Protein AF-0000000084999210 (afdb_homodimer)

Nearest PDB structures (foldseek):
  1vdm-assembly1_J  TM=7.985E-01  e=1.209E-07  Pyrococcus horikoshii
  1vdm-assembly1_C  TM=8.146E-01  e=5.273E-07  Pyrococcus horikoshii
  1a98-assembly1_A-2  TM=7.588E-01  e=6.008E-06  Escherichia coli
  8j9j-assembly1_E5  TM=4.272E-01  e=1.311E+00  Euglena gracilis
  3dnf-assembly1_A  TM=5.282E-01  e=5.031E+00  Aquifex aeolicus

pLDDT: mean 90.33, std 17.32, range [28.95, 98.88]

Solvent-accessible surface area (backbone atoms only — not comparable to full-atom values): 13814 Å² total; per-residue (Å²): 118,47,74,47,46,65,67,57,47,43,51,47,50,47,52,51,41,68,75,43,66,88,57,85,56,75,20,23,18,34,44,80,62,61,5,35,48,56,22,43,25,42,15,53,63,64,69,35,50,73,41,95,57,86,52,63,25,17,38,37,30,35,43,65,38,74,87,42,69,77,57,63,75,52,68,78,46,51,77,44,48,42,40,22,46,33,19,38,54,84,69,82,87,48,43,59,75,36,80,48,62,74,88,62,45,74,42,51,50,54,62,51,61,48,47,63,53,50,51,46,47,50,52,52,66,73,90,119,48,75,47,47,65,67,57,48,43,49,47,49,46,52,50,43,68,74,43,67,88,58,86,55,74,19,22,18,34,44,81,63,62,5,35,48,56,22,44,25,42,15,53,63,64,71,36,51,74,41,95,58,85,51,62,25,17,37,36,29,36,43,64,37,75,88,42,69,75,57,63,75,51,68,78,47,50,76,43,48,43,42,23,47,34,18,38,52,85,69,81,87,49,43,58,75,35,79,48,62,73,87,63,48,76,42,52,50,54,64,51,61,47,49,62,53,49,50,46,47,50,51,52,68,72,93

Secondary structure (DSSP, 8-state):
-EE--HHHHHHHHHHHHHHHTTS--S-EEE-TTHHHHHHHHHHHHHT-PBPSS--TT-EEEEEEESSSHHHHTTTT-TT-EEEEEEESS--SSSEEEEE--TT--EE-GGG-TTHHHHHHHHHHH--/-EE--HHHHHHHHHHHHHHHTTS--S-EEE-TTHHHHHHHHHHHHHT-PBPSS--TT-EEEEEEESSSHHHHTTTT-TT-EEEEEEESS--SSSEEEEE--TT--EE-GGG-TTHHHHHHHHHHHT-

Radius of gyration: 18.78 Å; Cα contacts (8 Å, |Δi|>4): 453; chains: 2; bounding box: 50×50×41 Å

Foldseek 3Di:
DAEDAVVLLVVLLVVVCVVPLPPDAQAEEADPDAGPVSRVSNCVSNVGDYDPDDAARHEYEYAEAQPCPVVVVCVPRHNYAYEYAEYCDDDDRHYYVYYDHNPDDYDYHVRCVCVVVVVVVVVVVVD/DAEDAVVLVVVLLVVVCVVPLPPDAQAEEADPDAGPVSRVSNCVSSVGDYDPDDAARHEYEYAEAQPCPVVVVCVPHHNYAYEYAEYCDDDDRHYYVYYDHNPDDYDYHVRCVCVVVVVVVVVVVVD

Organism: Prochlorococcus marinus (strain NATL2A) (NCBI:txid59920)

Sequence (254 aa):
MNKLSWIEFDECINSIHNQCKNKKFEGVYGFPRGGLCLAVALSHSLELPLLEEPKNNSLIIDDIYDTGYTLEKIKHIKGSETHVWVSKKKPTWWNSYRYIEDNEWIIFPWESVNAANKDRDLFYKSRMNKLSWIEFDECINSIHNQCKNKKFEGVYGFPRGGLCLAVALSHSLELPLLEEPKNNSLIIDDIYDTGYTLEKIKHIKGSETHVWVSKKKPTWWNSYRYIEDNEWIIFPWESVNAANKDRDLFYKSR

Structure (mmCIF, N/CA/C/O backbone):
data_AF-0000000084999210-model_v1
#
loop_
_entity.id
_entity.type
_entity.pdbx_description
1 polymer 'Putative purine phosphoribosyltransferase related protein'
#
loop_
_atom_site.group_PDB
_atom_site.id
_atom_site.type_symbol
_atom_site.label_atom_id
_atom_site.label_alt_id
_atom_site.label_comp_id
_atom_site.label_asym_id
_atom_site.label_entity_id
_atom_site.label_seq_id
_atom_site.pdbx_PDB_ins_code
_atom_site.Cartn_x
_atom_site.Cartn_y
_atom_site.Cartn_z
_atom_site.occupancy
_atom_site.B_iso_or_equiv
_atom_site.auth_seq_id
_atom_site.auth_comp_id
_atom_site.auth_asym_id
_atom_site.auth_atom_id
_atom_site.pdbx_PDB_model_num
ATOM 1 N N . MET A 1 1 ? -20.578 11.039 -3.941 1 70.5 1 MET A N 1
ATOM 2 C CA . MET A 1 1 ? -19.453 10.102 -3.963 1 70.5 1 MET A CA 1
ATOM 3 C C . MET A 1 1 ? -18.312 10.648 -4.82 1 70.5 1 MET A C 1
ATOM 5 O O . MET A 1 1 ? -18.531 11.047 -5.965 1 70.5 1 MET A O 1
ATOM 9 N N . ASN A 1 2 ? -17.219 10.883 -4.094 1 88.19 2 ASN A N 1
ATOM 10 C CA . ASN A 1 2 ? -16.016 11.375 -4.781 1 88.19 2 ASN A CA 1
ATOM 11 C C . ASN A 1 2 ? -14.969 10.281 -4.941 1 88.19 2 ASN A C 1
ATOM 13 O O . ASN A 1 2 ? -14.445 9.766 -3.949 1 88.19 2 ASN A O 1
ATOM 17 N N . LYS A 1 3 ? -14.836 9.836 -6.203 1 93.75 3 LYS A N 1
ATOM 18 C CA . LYS A 1 3 ? -13.828 8.82 -6.508 1 93.75 3 LYS A CA 1
ATOM 19 C C . LYS A 1 3 ? -12.477 9.461 -6.805 1 93.75 3 LYS A C 1
ATOM 21 O O . LYS A 1 3 ? -12.352 10.258 -7.734 1 93.75 3 LYS A O 1
ATOM 26 N N . LEU A 1 4 ? -11.523 9.109 -6.008 1 96.81 4 LEU A N 1
ATOM 27 C CA . LEU A 1 4 ? -10.172 9.625 -6.223 1 96.81 4 LEU A CA 1
ATOM 28 C C . LEU A 1 4 ? -9.406 8.75 -7.211 1 96.81 4 LEU A C 1
ATOM 30 O O . LEU A 1 4 ? -9.594 7.527 -7.238 1 96.81 4 LEU A O 1
ATOM 34 N N . SER A 1 5 ? -8.531 9.383 -7.973 1 96.06 5 SER A N 1
ATOM 35 C CA . SER A 1 5 ? -7.773 8.68 -9 1 96.06 5 SER A CA 1
ATOM 36 C C . SER A 1 5 ? -6.332 8.453 -8.57 1 96.06 5 SER A C 1
ATOM 38 O O . SER A 1 5 ? -5.863 9.062 -7.605 1 96.06 5 SER A O 1
ATOM 40 N N . TRP A 1 6 ? -5.684 7.66 -9.312 1 96.44 6 TRP A N 1
ATOM 41 C CA . TRP A 1 6 ? -4.262 7.445 -9.07 1 96.44 6 TRP A CA 1
ATOM 42 C C . TRP A 1 6 ? -3.457 8.695 -9.414 1 96.44 6 TRP A C 1
ATOM 44 O O . TRP A 1 6 ? -2.367 8.906 -8.875 1 96.44 6 TRP A O 1
ATOM 54 N N . ILE A 1 7 ? -3.943 9.5 -10.305 1 96 7 ILE A N 1
ATOM 55 C CA . ILE A 1 7 ? -3.307 10.781 -10.586 1 96 7 ILE A CA 1
ATOM 56 C C . ILE A 1 7 ? -3.338 11.656 -9.344 1 96 7 ILE A C 1
ATOM 58 O O . ILE A 1 7 ? -2.322 12.25 -8.961 1 96 7 ILE A O 1
ATOM 62 N N . GLU A 1 8 ? -4.434 11.734 -8.695 1 97 8 GLU A N 1
ATOM 63 C CA . GLU A 1 8 ? -4.559 12.492 -7.453 1 97 8 GLU A CA 1
ATOM 64 C C . GLU A 1 8 ? -3.697 11.891 -6.352 1 97 8 GLU A C 1
ATOM 66 O O . GLU A 1 8 ? -3.178 12.617 -5.496 1 97 8 GLU A O 1
ATOM 71 N N . PHE A 1 9 ? -3.578 10.578 -6.398 1 97.56 9 PHE A N 1
ATOM 72 C CA . PHE A 1 9 ? -2.67 9.898 -5.484 1 97.56 9 PHE A CA 1
ATOM 73 C C . PHE A 1 9 ? -1.247 10.422 -5.648 1 97.56 9 PHE A C 1
ATOM 75 O O . PHE A 1 9 ? -0.617 10.844 -4.676 1 97.56 9 PHE A O 1
ATOM 82 N N . ASP A 1 10 ? -0.825 10.453 -6.887 1 97.69 10 ASP A N 1
ATOM 83 C CA . ASP A 1 10 ? 0.536 10.906 -7.16 1 97.69 10 ASP A CA 1
ATOM 84 C C . ASP A 1 10 ? 0.715 12.367 -6.77 1 97.69 10 ASP A C 1
ATOM 86 O O . ASP A 1 10 ? 1.773 12.758 -6.273 1 97.69 10 ASP A O 1
ATOM 90 N N . GLU A 1 11 ? -0.285 13.141 -6.992 1 97.56 11 GLU A N 1
ATOM 91 C CA . GLU A 1 11 ? -0.234 14.547 -6.598 1 97.56 11 GLU A CA 1
ATOM 92 C C . GLU A 1 11 ? -0.11 14.695 -5.086 1 97.56 11 GLU A C 1
ATOM 94 O O . GLU A 1 11 ? 0.644 15.539 -4.598 1 97.56 11 GLU A O 1
ATOM 99 N N . CYS A 1 12 ? -0.835 13.906 -4.387 1 98.06 12 CYS A N 1
ATOM 100 C CA . CYS A 1 12 ? -0.772 13.914 -2.928 1 98.06 12 CYS A CA 1
ATOM 101 C C . CYS A 1 12 ? 0.622 13.531 -2.439 1 98.06 12 CYS A C 1
ATOM 103 O O . CYS A 1 12 ? 1.183 14.203 -1.57 1 98.06 12 CYS A O 1
ATOM 105 N N . ILE A 1 13 ? 1.178 12.484 -3.037 1 98.38 13 ILE A N 1
ATOM 106 C CA . ILE A 1 13 ? 2.514 12.031 -2.664 1 98.38 13 ILE A CA 1
ATOM 107 C C . ILE A 1 13 ? 3.523 13.156 -2.902 1 98.38 13 ILE A C 1
ATOM 109 O O . ILE A 1 13 ? 4.355 13.445 -2.041 1 98.38 13 ILE A O 1
ATOM 113 N N . ASN A 1 14 ? 3.387 13.766 -4.035 1 97.62 14 ASN A N 1
ATOM 114 C CA . ASN A 1 14 ? 4.309 14.844 -4.375 1 97.62 14 ASN A CA 1
ATOM 115 C C . ASN A 1 14 ? 4.184 16.016 -3.4 1 97.62 14 ASN A C 1
ATOM 117 O O . ASN A 1 14 ? 5.188 16.594 -2.992 1 97.62 14 ASN A O 1
ATOM 121 N N . SER A 1 15 ? 3.006 16.344 -3.039 1 98 15 SER A N 1
ATOM 122 C CA . SER A 1 15 ? 2.773 17.453 -2.104 1 98 15 SER A CA 1
ATOM 123 C C . SER A 1 15 ? 3.398 17.156 -0.744 1 98 15 SER A C 1
ATOM 125 O O . SER A 1 15 ? 4.125 17.984 -0.197 1 98 15 SER A O 1
ATOM 127 N N . ILE A 1 16 ? 3.174 15.977 -0.25 1 98.25 16 ILE A N 1
ATOM 128 C CA . ILE A 1 16 ? 3.717 15.602 1.053 1 98.25 16 ILE A CA 1
ATOM 129 C C . ILE A 1 16 ? 5.238 15.523 0.974 1 98.25 16 ILE A C 1
ATOM 131 O O . ILE A 1 16 ? 5.941 15.961 1.886 1 98.25 16 ILE A O 1
ATOM 135 N N . HIS A 1 17 ? 5.691 14.969 -0.125 1 98 17 HIS A N 1
ATOM 136 C CA . HIS A 1 17 ? 7.133 14.914 -0.338 1 98 17 HIS A CA 1
ATOM 137 C C . HIS A 1 17 ? 7.754 16.297 -0.223 1 98 17 HIS A C 1
ATOM 139 O O . HIS A 1 17 ? 8.758 16.484 0.47 1 98 17 HIS A O 1
ATOM 145 N N . ASN A 1 18 ? 7.184 17.234 -0.9 1 97.31 18 ASN A N 1
ATOM 146 C CA . ASN A 1 18 ? 7.727 18.578 -0.911 1 97.31 18 ASN A CA 1
ATOM 147 C C . ASN A 1 18 ? 7.695 19.203 0.48 1 97.31 18 ASN A C 1
ATOM 149 O O . ASN A 1 18 ? 8.594 19.969 0.839 1 97.31 18 ASN A O 1
ATOM 153 N N . GLN A 1 19 ? 6.723 18.891 1.26 1 97.88 19 GLN A N 1
ATOM 154 C CA . GLN A 1 19 ? 6.59 19.438 2.609 1 97.88 19 GLN A CA 1
ATOM 155 C C . GLN A 1 19 ? 7.594 18.781 3.559 1 97.88 19 GLN A C 1
ATOM 157 O O . GLN A 1 19 ? 8.023 19.406 4.531 1 97.88 19 GLN A O 1
ATOM 162 N N . CYS A 1 20 ? 8 17.562 3.215 1 98 20 CYS A N 1
ATOM 163 C CA . CYS A 1 20 ? 8.719 16.781 4.215 1 98 20 CYS A CA 1
ATOM 164 C C . CYS A 1 20 ? 10.148 16.516 3.771 1 98 20 CYS A C 1
ATOM 166 O O . CYS A 1 20 ? 10.969 16.031 4.559 1 98 20 CYS A O 1
ATOM 168 N N . LYS A 1 21 ? 10.531 16.844 2.547 1 96.31 21 LYS A N 1
ATOM 169 C CA . LYS A 1 21 ? 11.797 16.422 1.941 1 96.31 21 LYS A CA 1
ATOM 170 C C . LYS A 1 21 ? 12.992 16.969 2.713 1 96.31 21 LYS A C 1
ATOM 172 O O . LYS A 1 21 ? 14.07 16.391 2.691 1 96.31 21 LYS A O 1
ATOM 177 N N . ASN A 1 22 ? 12.852 18.062 3.43 1 97.31 22 ASN A N 1
ATOM 178 C CA . ASN A 1 22 ? 13.969 18.672 4.141 1 97.31 22 ASN A CA 1
ATOM 179 C C . ASN A 1 22 ? 13.906 18.375 5.637 1 97.31 22 ASN A C 1
ATOM 181 O O . ASN A 1 22 ? 14.695 18.906 6.414 1 97.31 22 ASN A O 1
ATOM 185 N N . LYS A 1 23 ? 12.953 17.562 6.047 1 97.44 23 LYS A N 1
ATOM 186 C CA . LYS A 1 23 ? 12.812 17.172 7.445 1 97.44 23 LYS A CA 1
ATOM 187 C C . LYS A 1 23 ? 13.445 15.805 7.699 1 97.44 23 LYS A C 1
ATOM 189 O O . LYS A 1 23 ? 13.648 15.023 6.766 1 97.44 23 LYS A O 1
ATOM 194 N N . LYS A 1 24 ? 13.812 15.625 8.93 1 97 24 LYS A N 1
ATOM 195 C CA . LYS A 1 24 ? 14.43 14.359 9.312 1 97 24 LYS A CA 1
ATOM 196 C C . LYS A 1 24 ? 13.438 13.484 10.078 1 97 24 LYS A C 1
ATOM 198 O O . LYS A 1 24 ? 12.938 13.875 11.133 1 97 24 LYS A O 1
ATOM 203 N N . PHE A 1 25 ? 13.141 12.344 9.523 1 98.56 25 PHE A N 1
ATOM 204 C CA . PHE A 1 25 ? 12.289 11.352 10.172 1 98.56 25 PHE A CA 1
ATOM 205 C C . PHE A 1 25 ? 13.016 10.023 10.328 1 98.56 25 PHE A C 1
ATOM 207 O O . PHE A 1 25 ? 13.836 9.664 9.477 1 98.56 25 PHE A O 1
ATOM 214 N N . GLU A 1 26 ? 12.68 9.305 11.328 1 98.44 26 GLU A N 1
ATOM 215 C CA . GLU A 1 26 ? 13.227 7.965 11.547 1 98.44 26 GLU A CA 1
ATOM 216 C C . GLU A 1 26 ? 12.625 6.957 10.578 1 98.44 26 GLU A C 1
ATOM 218 O O . GLU A 1 26 ? 13.172 5.867 10.391 1 98.44 26 GLU A O 1
ATOM 223 N N . GLY A 1 27 ? 11.508 7.289 10 1 98.69 27 GLY A N 1
ATOM 224 C CA . GLY A 1 27 ? 10.797 6.426 9.078 1 98.69 27 GLY A CA 1
ATOM 225 C C . GLY A 1 27 ? 9.375 6.887 8.797 1 98.69 27 GLY A C 1
ATOM 226 O O . GLY A 1 27 ? 8.945 7.918 9.312 1 98.69 27 GLY A O 1
ATOM 227 N N . VAL A 1 28 ? 8.734 6.191 7.941 1 98.75 28 VAL A N 1
ATOM 228 C CA . VAL A 1 28 ? 7.344 6.473 7.602 1 98.75 28 VAL A CA 1
ATOM 229 C C . VAL A 1 28 ? 6.461 5.297 8.023 1 98.75 28 VAL A C 1
ATOM 231 O O . VAL A 1 28 ? 6.809 4.137 7.785 1 98.75 28 VAL A O 1
ATOM 234 N N . TYR A 1 29 ? 5.383 5.617 8.695 1 98.75 29 TYR A N 1
ATOM 235 C CA . TYR A 1 29 ? 4.367 4.637 9.07 1 98.75 29 TYR A CA 1
ATOM 236 C C . TYR A 1 29 ? 3.025 4.973 8.43 1 98.75 29 TYR A C 1
ATOM 238 O O . TYR A 1 29 ? 2.629 6.137 8.375 1 98.75 29 TYR A O 1
ATOM 246 N N . GLY A 1 30 ? 2.357 3.977 7.926 1 98.56 30 GLY A N 1
ATOM 247 C CA . GLY A 1 30 ? 1.002 4.121 7.418 1 98.56 30 GLY A CA 1
ATOM 248 C C . GLY A 1 30 ? 0.001 3.234 8.133 1 98.56 30 GLY A C 1
ATOM 249 O O . GLY A 1 30 ? 0.229 2.033 8.289 1 98.56 30 GLY A O 1
ATOM 250 N N . PHE A 1 31 ? -1.072 3.773 8.508 1 98.19 31 PHE A N 1
ATOM 251 C CA . PHE A 1 31 ? -2.123 3 9.156 1 98.19 31 PHE A CA 1
ATOM 252 C C . PHE A 1 31 ? -2.809 2.072 8.156 1 98.19 31 PHE A C 1
ATOM 254 O O . PHE A 1 31 ? -3.242 2.512 7.094 1 98.19 31 PHE A O 1
ATOM 261 N N . PRO A 1 32 ? -2.896 0.825 8.398 1 97.25 32 PRO A N 1
ATOM 262 C CA . PRO A 1 32 ? -3.68 -0.058 7.527 1 97.25 32 PRO A CA 1
ATOM 263 C C . PRO A 1 32 ? -5.18 0.236 7.586 1 97.25 32 PRO A C 1
ATOM 265 O O . PRO A 1 32 ? -5.691 0.643 8.633 1 97.25 32 PRO A O 1
ATOM 268 N N . ARG A 1 33 ? -5.824 0.059 6.516 1 95.62 33 ARG A N 1
ATOM 269 C CA . ARG A 1 33 ? -5.32 -0.457 5.246 1 95.62 33 ARG A CA 1
ATOM 270 C C . ARG A 1 33 ? -4.871 0.679 4.332 1 95.62 33 ARG A C 1
ATOM 272 O O . ARG A 1 33 ? -3.758 0.651 3.801 1 95.62 33 ARG A O 1
ATOM 279 N N . GLY A 1 34 ? -5.605 1.771 4.438 1 92.94 34 GLY A N 1
ATOM 280 C CA . GLY A 1 34 ? -5.5 2.797 3.412 1 92.94 34 GLY A CA 1
ATOM 281 C C . GLY A 1 34 ? -4.203 3.584 3.486 1 92.94 34 GLY A C 1
ATOM 282 O O . GLY A 1 34 ? -3.674 4.016 2.461 1 92.94 34 GLY A O 1
ATOM 283 N N . GLY A 1 35 ? -3.689 3.738 4.691 1 98.19 35 GLY A N 1
ATOM 284 C CA . GLY A 1 35 ? -2.469 4.508 4.859 1 98.19 35 GLY A CA 1
ATOM 285 C C . GLY A 1 35 ? -1.246 3.822 4.277 1 98.19 35 GLY A C 1
ATOM 286 O O . GLY A 1 35 ? -0.207 4.457 4.082 1 98.19 35 GLY A O 1
ATOM 287 N N . LEU A 1 36 ? -1.397 2.576 4.031 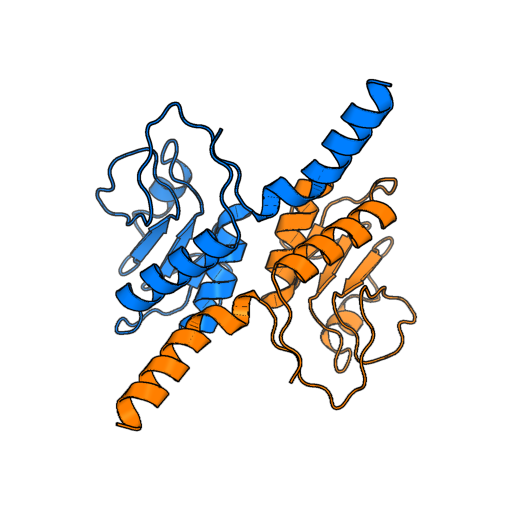1 98.62 36 LEU A N 1
ATOM 288 C CA . LEU A 1 36 ? -0.241 1.786 3.621 1 98.62 36 LEU A CA 1
ATOM 289 C C . LEU A 1 36 ? 0.208 2.166 2.215 1 98.62 36 LEU A C 1
ATOM 291 O O . LEU A 1 36 ? 1.407 2.262 1.944 1 98.62 36 LEU A O 1
ATOM 295 N N . CYS A 1 37 ? -0.699 2.365 1.288 1 98.38 37 CYS A N 1
ATOM 296 C CA . CYS A 1 37 ? -0.318 2.732 -0.071 1 98.38 37 CYS A CA 1
ATOM 297 C C . CYS A 1 37 ? 0.451 4.047 -0.084 1 98.38 37 CYS A C 1
ATOM 299 O O . CYS A 1 37 ? 1.481 4.164 -0.75 1 98.38 37 CYS A O 1
ATOM 301 N N . LEU A 1 38 ? -0.046 4.984 0.647 1 98.62 38 LEU A N 1
ATOM 302 C CA . LEU A 1 38 ? 0.626 6.273 0.748 1 98.62 38 LEU A CA 1
ATOM 303 C C . LEU A 1 38 ? 1.999 6.125 1.396 1 98.62 38 LEU A C 1
ATOM 305 O O . LEU A 1 38 ? 2.98 6.699 0.922 1 98.62 38 LEU A O 1
ATOM 309 N N . ALA A 1 39 ? 2.074 5.398 2.477 1 98.75 39 ALA A N 1
ATOM 310 C CA . ALA A 1 39 ? 3.324 5.23 3.213 1 98.75 39 ALA A CA 1
ATOM 311 C C . ALA A 1 39 ? 4.387 4.559 2.346 1 98.75 39 ALA A C 1
ATOM 313 O O . ALA A 1 39 ? 5.562 4.93 2.396 1 98.75 39 ALA A O 1
ATOM 314 N N . VAL A 1 40 ? 3.977 3.561 1.583 1 98.5 40 VAL A N 1
ATOM 315 C CA . VAL A 1 40 ? 4.906 2.877 0.691 1 98.5 40 VAL A CA 1
ATOM 316 C C . VAL A 1 40 ? 5.48 3.867 -0.318 1 98.5 40 VAL A C 1
ATOM 318 O O . VAL A 1 40 ? 6.699 3.947 -0.496 1 98.5 40 VAL A O 1
ATOM 321 N N . ALA A 1 41 ? 4.637 4.621 -0.967 1 98.38 41 ALA A N 1
ATOM 322 C CA . ALA A 1 41 ? 5.086 5.586 -1.964 1 98.38 41 ALA A CA 1
ATOM 323 C C . ALA A 1 41 ? 5.992 6.645 -1.334 1 98.38 41 ALA A C 1
ATOM 325 O O . ALA A 1 41 ? 7.027 7 -1.9 1 98.38 41 ALA A O 1
ATOM 326 N N . LEU A 1 42 ? 5.598 7.102 -0.172 1 98.44 42 LEU A N 1
ATOM 327 C CA . LEU A 1 42 ? 6.375 8.141 0.498 1 98.44 42 LEU A CA 1
ATOM 328 C C . LEU A 1 42 ? 7.715 7.586 0.978 1 98.44 42 LEU A C 1
ATOM 330 O O . LEU A 1 42 ? 8.719 8.305 0.987 1 98.44 42 LEU A O 1
ATOM 334 N N . SER A 1 43 ? 7.68 6.352 1.481 1 98.44 43 SER A N 1
ATOM 335 C CA . SER A 1 43 ? 8.93 5.707 1.866 1 98.44 43 SER A CA 1
ATOM 336 C C . SER A 1 43 ? 9.93 5.715 0.718 1 98.44 43 SER A C 1
ATOM 338 O O . SER A 1 43 ? 11.109 6.008 0.921 1 98.44 43 SER A O 1
ATOM 340 N N . HIS A 1 44 ? 9.5 5.445 -0.432 1 97.69 44 HIS A N 1
ATOM 341 C CA . HIS A 1 44 ? 10.359 5.461 -1.612 1 97.69 44 HIS A CA 1
ATOM 342 C C . HIS A 1 44 ? 10.75 6.887 -1.988 1 97.69 44 HIS A C 1
ATOM 344 O O . HIS A 1 44 ? 11.93 7.16 -2.24 1 97.69 44 HIS A O 1
ATOM 350 N N . SER A 1 45 ? 9.789 7.75 -2.02 1 97.06 45 SER A N 1
ATOM 351 C CA . SER A 1 45 ? 10.008 9.117 -2.482 1 97.06 45 SER A CA 1
ATOM 352 C C . SER A 1 45 ? 10.977 9.867 -1.566 1 97.06 45 SER A C 1
ATOM 354 O O . SER A 1 45 ? 11.82 10.625 -2.037 1 97.06 45 SER A O 1
ATOM 356 N N . LEU A 1 46 ? 10.875 9.602 -0.279 1 97.62 46 LEU A N 1
ATOM 357 C CA . LEU A 1 46 ? 11.664 10.328 0.709 1 97.62 46 LEU A CA 1
ATOM 358 C C . LEU A 1 46 ? 12.898 9.531 1.112 1 97.62 46 LEU A C 1
ATOM 360 O O . LEU A 1 46 ? 13.727 10.016 1.896 1 97.62 46 LEU A O 1
ATOM 364 N N . GLU A 1 47 ? 12.945 8.312 0.571 1 96.69 47 GLU A N 1
ATOM 365 C CA . GLU A 1 47 ? 14.055 7.426 0.914 1 96.69 47 GLU A CA 1
ATOM 366 C C . GLU A 1 47 ? 14.133 7.199 2.422 1 96.69 47 GLU A C 1
ATOM 368 O O . GLU A 1 47 ? 15.203 7.336 3.02 1 96.69 47 GLU A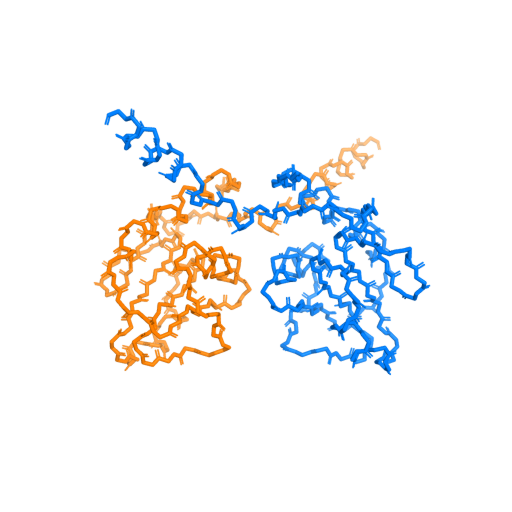 O 1
ATOM 373 N N . LEU A 1 48 ? 13.008 6.871 3.006 1 98.06 48 LEU A N 1
ATOM 374 C CA . LEU A 1 48 ? 12.875 6.562 4.426 1 98.06 48 LEU A CA 1
ATOM 375 C C . LEU A 1 48 ? 12.445 5.117 4.633 1 98.06 48 LEU A C 1
ATOM 377 O O . LEU A 1 48 ? 11.688 4.57 3.824 1 98.06 48 LEU A O 1
ATOM 381 N N . PRO A 1 49 ? 12.883 4.523 5.75 1 98.31 49 PRO A N 1
ATOM 382 C CA . PRO A 1 49 ? 12.383 3.178 6.039 1 98.31 49 PRO A CA 1
ATOM 383 C C . PRO A 1 49 ? 10.875 3.156 6.309 1 98.31 49 PRO A C 1
ATOM 385 O O . PRO A 1 49 ? 10.336 4.102 6.891 1 98.31 49 PRO A O 1
ATOM 388 N N . LEU A 1 50 ? 10.25 2.088 5.816 1 98.69 50 LEU A N 1
ATOM 389 C CA . LEU A 1 50 ? 8.859 1.832 6.168 1 98.69 50 LEU A CA 1
ATOM 390 C C . LEU A 1 50 ? 8.758 1.182 7.543 1 98.69 50 LEU A C 1
ATOM 392 O O . LEU A 1 50 ? 9.344 0.126 7.781 1 98.69 50 LEU A O 1
ATOM 396 N N . LEU A 1 51 ? 7.969 1.751 8.406 1 98.44 51 LEU A N 1
ATOM 397 C CA . LEU A 1 51 ? 7.898 1.296 9.789 1 98.44 51 LEU A CA 1
ATOM 398 C C . LEU A 1 51 ? 6.703 0.369 10 1 98.44 51 LEU A C 1
ATOM 400 O O . LEU A 1 51 ? 5.645 0.571 9.398 1 98.44 51 LEU A O 1
ATOM 404 N N . GLU A 1 52 ? 6.859 -0.572 10.914 1 96.75 52 GLU A N 1
ATOM 405 C CA . GLU A 1 52 ? 5.785 -1.494 11.258 1 96.75 52 GLU A CA 1
ATOM 406 C C . GLU A 1 52 ? 4.855 -0.889 12.312 1 96.75 52 GLU A C 1
ATOM 408 O O . GLU A 1 52 ? 3.707 -1.315 12.453 1 96.75 52 GLU A O 1
ATOM 413 N N . GLU A 1 53 ? 5.391 0.028 13.078 1 96.94 53 GLU A N 1
ATOM 414 C CA . GLU A 1 53 ? 4.656 0.763 14.102 1 96.94 53 GLU A CA 1
ATOM 415 C C . GLU A 1 53 ? 5.082 2.227 14.148 1 96.94 53 GLU A C 1
ATOM 417 O O . GLU A 1 53 ? 6.219 2.557 13.797 1 96.94 53 GLU A O 1
ATOM 422 N N . PRO A 1 54 ? 4.125 3.049 14.57 1 96.5 54 PRO A N 1
ATOM 423 C CA . PRO A 1 54 ? 4.559 4.438 14.734 1 96.5 54 PRO A CA 1
ATOM 424 C C . PRO A 1 54 ? 5.645 4.594 15.797 1 96.5 54 PRO A C 1
ATOM 426 O O . PRO A 1 54 ? 5.641 3.877 16.797 1 96.5 54 PRO A O 1
ATOM 429 N N . LYS A 1 55 ? 6.59 5.488 15.578 1 96.31 55 LYS A N 1
ATOM 430 C CA . LYS A 1 55 ? 7.648 5.762 16.547 1 96.31 55 LYS A CA 1
ATOM 431 C C . LYS A 1 55 ? 7.934 7.258 16.641 1 96.31 55 LYS A C 1
ATOM 433 O O . LYS A 1 55 ? 7.438 8.047 15.828 1 96.31 55 LYS A O 1
ATOM 438 N N . ASN A 1 56 ? 8.688 7.625 17.703 1 97.81 56 ASN A N 1
ATOM 439 C CA . ASN A 1 56 ? 9.109 9.016 17.812 1 97.81 56 ASN A CA 1
ATOM 440 C C . ASN A 1 56 ? 9.844 9.484 16.562 1 97.81 56 ASN A C 1
ATOM 442 O O . ASN A 1 56 ? 10.57 8.719 15.938 1 97.81 56 ASN A O 1
ATOM 446 N N . ASN A 1 57 ? 9.602 10.727 16.203 1 98.38 57 ASN A N 1
ATOM 447 C CA . ASN A 1 57 ? 10.273 11.375 15.07 1 98.38 57 ASN A CA 1
ATOM 448 C C . ASN A 1 57 ? 10 10.633 13.758 1 98.38 57 ASN A C 1
ATOM 450 O O . ASN A 1 57 ? 10.914 10.43 12.961 1 98.38 57 ASN A O 1
ATOM 454 N N . SER A 1 58 ? 8.805 10.18 13.609 1 98.75 58 SER A N 1
ATOM 455 C CA . SER A 1 58 ? 8.438 9.492 12.375 1 98.75 58 SER A CA 1
ATOM 456 C C . SER A 1 58 ? 7.359 10.258 11.617 1 98.75 58 SER A C 1
ATOM 458 O O . SER A 1 58 ? 6.73 11.164 12.164 1 98.75 58 SER A O 1
ATOM 460 N N . LEU A 1 59 ? 7.262 10.039 10.375 1 98.81 59 LEU A N 1
ATOM 461 C CA . LEU A 1 59 ? 6.164 10.492 9.523 1 98.81 59 LEU A CA 1
ATOM 462 C C . LEU A 1 59 ? 5.02 9.484 9.531 1 98.81 59 LEU A C 1
ATOM 464 O O . LEU A 1 59 ? 5.203 8.32 9.164 1 98.81 59 LEU A O 1
ATOM 468 N N . ILE A 1 60 ? 3.865 9.914 10 1 98.88 60 ILE A N 1
ATOM 469 C CA . ILE A 1 60 ? 2.723 9.023 10.172 1 98.88 60 ILE A CA 1
ATOM 470 C C . ILE A 1 60 ? 1.633 9.391 9.164 1 98.88 60 ILE A C 1
ATOM 472 O O . ILE A 1 60 ? 1.239 10.555 9.062 1 98.88 60 ILE A O 1
ATOM 476 N N . ILE A 1 61 ? 1.129 8.359 8.461 1 98.81 61 ILE A N 1
ATOM 477 C CA . ILE A 1 61 ? 0.264 8.586 7.305 1 98.81 61 ILE A CA 1
ATOM 478 C C . ILE A 1 61 ? -1.045 7.82 7.48 1 98.81 61 ILE A C 1
ATOM 480 O O . ILE A 1 61 ? -1.04 6.664 7.906 1 98.81 61 ILE A O 1
ATOM 484 N N . ASP A 1 62 ? -2.145 8.445 7.207 1 98.56 62 ASP A N 1
ATOM 485 C CA . ASP A 1 62 ? -3.449 7.812 7.039 1 98.56 62 ASP A CA 1
ATOM 486 C C . ASP A 1 62 ? -4.145 8.312 5.777 1 98.56 62 ASP A C 1
ATOM 488 O O . ASP A 1 62 ? -3.725 9.312 5.188 1 98.56 62 ASP A O 1
ATOM 492 N N . ASP A 1 63 ? -5.148 7.578 5.316 1 98.31 63 ASP A N 1
ATOM 493 C CA . ASP A 1 63 ? -5.816 8.008 4.09 1 98.31 63 ASP A CA 1
ATOM 494 C C . ASP A 1 63 ? -6.91 9.023 4.395 1 98.31 63 ASP A C 1
ATOM 496 O O . ASP A 1 63 ? -7.129 9.961 3.617 1 98.31 63 ASP A O 1
ATOM 500 N N . ILE A 1 64 ? -7.586 8.859 5.566 1 98.06 64 ILE A N 1
ATOM 501 C CA . ILE A 1 64 ? -8.727 9.742 5.789 1 98.06 64 ILE A CA 1
ATOM 502 C C . ILE A 1 64 ? -8.891 10 7.285 1 98.06 64 ILE A C 1
ATOM 504 O O . ILE A 1 64 ? -8.719 9.094 8.102 1 98.06 64 ILE A O 1
ATOM 508 N N . TYR A 1 65 ? -9.172 11.258 7.633 1 97.81 65 TYR A N 1
ATOM 509 C CA . TYR A 1 65 ? -9.656 11.672 8.945 1 97.81 65 TYR A CA 1
ATOM 510 C C . TYR A 1 65 ? -11.172 11.82 8.953 1 97.81 65 TYR A C 1
ATOM 512 O O . TYR A 1 65 ? -11.703 12.789 8.391 1 97.81 65 TYR A O 1
ATOM 520 N N . ASP A 1 66 ? -11.867 10.953 9.531 1 95.75 66 ASP A N 1
ATOM 521 C CA . ASP A 1 66 ? -13.32 11.023 9.664 1 95.75 66 ASP A CA 1
ATOM 522 C C . ASP A 1 66 ? -13.727 11.477 11.062 1 95.75 66 ASP A C 1
ATOM 524 O O . ASP A 1 66 ? -13.922 12.664 11.305 1 95.75 66 ASP A O 1
ATOM 528 N N . THR A 1 67 ? -13.602 10.594 12.016 1 93.75 67 THR A N 1
ATOM 529 C CA . THR A 1 67 ? -13.969 10.93 13.391 1 93.75 67 THR A CA 1
ATOM 530 C C . THR A 1 67 ? -12.734 11.328 14.188 1 93.75 67 THR A C 1
ATOM 532 O O . THR A 1 67 ? -12.852 11.906 15.273 1 93.75 67 THR A O 1
ATOM 535 N N . GLY A 1 68 ? -11.633 10.883 13.695 1 94.69 68 GLY A N 1
ATOM 536 C CA . GLY A 1 68 ? -10.391 11.195 14.375 1 94.69 68 GLY A CA 1
ATOM 537 C C . GLY A 1 68 ? -9.945 10.117 15.344 1 94.69 68 GLY A C 1
ATOM 538 O O . GLY A 1 68 ? -8.883 10.227 15.961 1 94.69 68 GLY A O 1
ATOM 539 N N . TYR A 1 69 ? -10.664 9.094 15.469 1 94.81 69 TYR A N 1
ATOM 540 C CA . TYR A 1 69 ? -10.391 8.031 16.422 1 94.81 69 TYR A CA 1
ATOM 541 C C . TYR A 1 69 ? -8.992 7.469 16.234 1 94.81 69 TYR A C 1
ATOM 543 O O . TYR A 1 69 ? -8.242 7.301 17.203 1 94.81 69 TYR A O 1
ATOM 551 N N . THR A 1 70 ? -8.578 7.188 15.039 1 95.5 70 THR A N 1
ATOM 552 C CA . THR A 1 70 ? -7.281 6.605 14.719 1 95.5 70 THR A CA 1
ATOM 553 C C . THR A 1 70 ? -6.152 7.551 15.117 1 95.5 70 THR A C 1
ATOM 555 O O . THR A 1 70 ? -5.223 7.156 15.82 1 95.5 70 THR A O 1
ATOM 558 N N . LEU A 1 71 ? -6.246 8.805 14.82 1 96.56 71 LEU A N 1
ATOM 559 C CA . LEU A 1 71 ? -5.16 9.758 15.023 1 96.56 71 LEU A CA 1
ATOM 560 C C . LEU A 1 71 ? -5.02 10.125 16.5 1 96.56 71 LEU A C 1
ATOM 562 O O . LEU A 1 71 ? -3.92 10.422 16.969 1 96.56 71 LEU A O 1
ATOM 566 N N . GLU A 1 72 ? -6.117 10.125 17.219 1 95.75 72 GLU A N 1
ATOM 567 C CA . GLU A 1 72 ? -6.078 10.469 18.641 1 95.75 72 GLU A CA 1
ATOM 568 C C . GLU A 1 72 ? -5.164 9.523 19.406 1 95.75 72 GLU A C 1
ATOM 570 O O . GLU A 1 72 ? -4.52 9.922 20.375 1 95.75 72 GLU A O 1
ATOM 575 N N . LYS A 1 73 ? -5.035 8.336 18.891 1 95.38 73 LYS A N 1
ATOM 576 C CA . LYS A 1 73 ? -4.25 7.297 19.562 1 95.38 73 LYS A CA 1
ATOM 577 C C . LYS A 1 73 ? -2.754 7.578 19.438 1 95.38 73 LYS A C 1
ATOM 579 O O . LYS A 1 73 ? -1.949 7.004 20.172 1 95.38 73 LYS A O 1
ATOM 584 N N . ILE A 1 74 ? -2.41 8.461 18.578 1 96.12 74 ILE A N 1
ATOM 585 C CA . ILE A 1 74 ? -0.984 8.617 18.312 1 96.12 74 ILE A CA 1
ATOM 586 C C . ILE A 1 74 ? -0.573 10.062 18.578 1 96.12 74 ILE A C 1
ATOM 588 O O . ILE A 1 74 ? 0.568 10.453 18.312 1 96.12 74 ILE A O 1
ATOM 592 N N . LYS A 1 75 ? -1.424 10.844 19.125 1 93.75 75 LYS A N 1
ATOM 593 C CA . LYS A 1 75 ? -1.187 12.266 19.375 1 93.75 75 LYS A CA 1
ATOM 594 C C . LYS A 1 75 ? -0.016 12.469 20.328 1 93.75 75 LYS A C 1
ATOM 596 O O . LYS A 1 75 ? 0.666 13.492 20.281 1 93.75 75 LYS A O 1
ATOM 601 N N . HIS A 1 76 ? 0.313 11.461 21.047 1 93.69 76 HIS A N 1
ATOM 602 C CA . HIS A 1 76 ? 1.315 11.562 22.109 1 93.69 76 HIS A CA 1
ATOM 603 C C . HIS A 1 76 ? 2.707 11.234 21.578 1 93.69 76 HIS A C 1
ATOM 605 O O . HIS A 1 76 ? 3.701 11.406 22.281 1 93.69 76 HIS A O 1
ATOM 611 N N . ILE A 1 77 ? 2.805 10.773 20.359 1 95.38 77 ILE A N 1
ATOM 612 C CA . ILE A 1 77 ? 4.098 10.383 19.812 1 95.38 77 ILE A CA 1
ATOM 613 C C . ILE A 1 77 ? 4.941 11.617 19.531 1 95.38 77 ILE A C 1
ATOM 615 O O . ILE A 1 77 ? 4.605 12.43 18.656 1 95.38 77 ILE A O 1
ATOM 619 N N . LYS A 1 78 ? 6.031 11.719 20.141 1 95.5 78 LYS A N 1
ATOM 620 C CA . LYS A 1 78 ? 6.84 12.938 20.125 1 95.5 78 LYS A CA 1
ATOM 621 C C . LYS A 1 78 ? 7.617 13.055 18.812 1 95.5 78 LYS A C 1
ATOM 623 O O . LYS A 1 78 ? 8.141 12.062 18.297 1 95.5 78 LYS A O 1
ATOM 628 N N . GLY A 1 79 ? 7.707 14.273 18.328 1 96.69 79 GLY A N 1
ATOM 629 C CA . GLY A 1 79 ? 8.562 14.578 17.188 1 96.69 79 GLY A CA 1
ATOM 630 C C . GLY A 1 79 ? 8.016 14.062 15.883 1 96.69 79 GLY A C 1
ATOM 631 O O . GLY A 1 79 ? 8.695 14.102 14.859 1 96.69 79 GLY A O 1
ATOM 632 N N . SER A 1 80 ? 6.805 13.555 15.906 1 97.62 80 SER A N 1
ATOM 633 C CA . SER A 1 80 ? 6.223 12.969 14.703 1 97.62 80 SER A CA 1
ATOM 634 C C . SER A 1 80 ? 5.344 13.977 13.969 1 97.62 80 SER A C 1
ATOM 636 O O . SER A 1 80 ? 4.855 14.938 14.57 1 97.62 80 SER A O 1
ATOM 638 N N . GLU A 1 81 ? 5.223 13.781 12.742 1 98.19 81 GLU A N 1
ATOM 639 C CA . GLU A 1 81 ? 4.309 14.547 11.906 1 98.19 81 GLU A CA 1
ATOM 640 C C . GLU A 1 81 ? 3.277 13.641 11.234 1 98.19 81 GLU A C 1
ATOM 642 O O . GLU A 1 81 ? 3.619 12.57 10.734 1 98.19 81 GLU A O 1
ATOM 647 N N . THR A 1 82 ? 2.039 14.07 11.312 1 98.62 82 THR A N 1
ATOM 648 C CA . THR A 1 82 ? 0.945 13.25 10.805 1 98.62 82 THR A CA 1
ATOM 649 C C . THR A 1 82 ? 0.304 13.906 9.586 1 98.62 82 THR A C 1
ATOM 651 O O . THR A 1 82 ? -0.044 15.086 9.617 1 98.62 82 THR A O 1
ATOM 654 N N . HIS A 1 83 ? 0.203 13.148 8.492 1 98.75 83 HIS A N 1
ATOM 655 C CA . HIS A 1 83 ? -0.463 13.594 7.273 1 98.75 83 HIS A CA 1
ATOM 656 C C . HIS A 1 83 ? -1.597 12.648 6.895 1 98.75 83 HIS A C 1
ATOM 658 O O . HIS A 1 83 ? -1.455 11.422 7 1 98.75 83 HIS A O 1
ATOM 664 N N . VAL A 1 84 ? -2.713 13.18 6.453 1 98.75 84 VAL A N 1
ATOM 665 C CA . VAL A 1 84 ? -3.793 12.414 5.848 1 98.75 84 VAL A CA 1
ATOM 666 C C . VAL A 1 84 ? -4.062 12.922 4.434 1 98.75 84 VAL A C 1
ATOM 668 O O . VAL A 1 84 ? -3.834 14.102 4.141 1 98.75 84 VAL A O 1
ATOM 671 N N . TRP A 1 85 ? -4.523 12.039 3.604 1 98.81 85 TRP A N 1
ATOM 672 C CA . TRP A 1 85 ? -4.887 12.469 2.258 1 98.81 85 TRP A CA 1
ATOM 673 C C . TRP A 1 85 ? -6.125 13.359 2.287 1 98.81 85 TRP A C 1
ATOM 675 O O . TRP A 1 85 ? -6.094 14.492 1.793 1 98.81 85 TRP A O 1
ATOM 685 N N . VAL A 1 86 ? -7.188 12.859 2.941 1 98.5 86 VAL A N 1
ATOM 686 C CA . VAL A 1 86 ? -8.453 13.578 3.008 1 98.5 86 VAL A CA 1
ATOM 687 C C . VAL A 1 86 ? -8.875 13.75 4.465 1 98.5 86 VAL A C 1
ATOM 689 O O . VAL A 1 86 ? -8.828 12.797 5.25 1 98.5 86 VAL A O 1
ATOM 692 N N . SER A 1 87 ? -9.27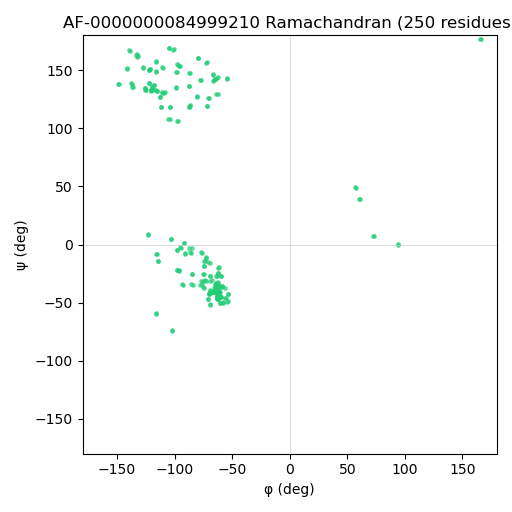3 14.961 4.816 1 98.31 87 SER A N 1
ATOM 693 C CA . SER A 1 87 ? -9.789 15.227 6.152 1 98.31 87 SER A CA 1
ATOM 694 C C . SER A 1 87 ? -11.227 15.742 6.098 1 98.31 87 SER A C 1
ATOM 696 O O . SER A 1 87 ? -11.547 16.625 5.301 1 98.31 87 SER A O 1
ATOM 698 N N . LYS A 1 88 ? -12.07 15.25 6.922 1 97.19 88 LYS A N 1
ATOM 699 C CA . LYS A 1 88 ? -13.453 15.719 7 1 97.19 88 LYS A CA 1
ATOM 700 C C . LYS A 1 88 ? -13.609 16.781 8.086 1 97.19 88 LYS A C 1
ATOM 702 O O . LYS A 1 88 ? -14.711 17.266 8.344 1 97.19 88 LYS A O 1
ATOM 707 N N . LYS A 1 89 ? -12.539 17.031 8.773 1 96.19 89 LYS A N 1
ATOM 708 C CA . LYS A 1 89 ? -12.438 18.109 9.75 1 96.19 89 LYS A CA 1
ATOM 709 C C . LYS A 1 89 ? -11.227 19 9.469 1 96.19 89 LYS A C 1
ATOM 711 O O . LYS A 1 89 ? -10.219 18.531 8.922 1 96.19 89 LYS A O 1
ATOM 716 N N . LYS A 1 90 ? -11.375 20.203 9.87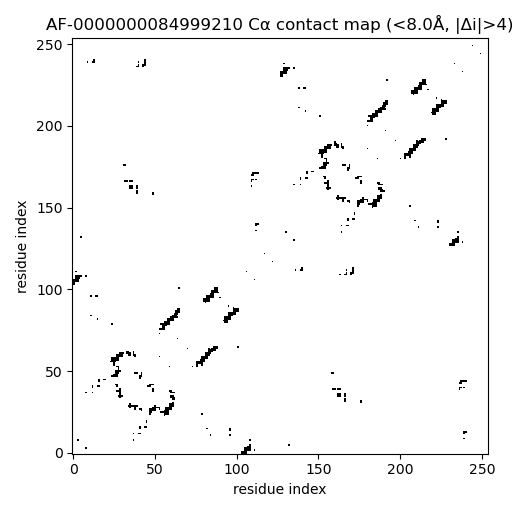5 1 95.38 90 LYS A N 1
ATOM 717 C CA . LYS A 1 90 ? -10.234 21.109 9.734 1 95.38 90 LYS A CA 1
ATOM 718 C C . LYS A 1 90 ? -9.047 20.625 10.562 1 95.38 90 LYS A C 1
ATOM 720 O O . LYS A 1 90 ? -9.18 20.391 11.766 1 95.38 90 LYS A O 1
ATOM 725 N N . PRO A 1 91 ? -7.898 20.562 9.891 1 96.31 91 PRO A N 1
ATOM 726 C CA . PRO A 1 91 ? -6.734 20.062 10.633 1 96.31 91 PRO A CA 1
ATOM 727 C C . PRO A 1 91 ? -6.312 21 11.758 1 96.31 91 PRO A C 1
ATOM 729 O O . PRO A 1 91 ? -6.379 22.219 11.609 1 96.31 91 PRO A O 1
ATOM 732 N N . THR A 1 92 ? -5.926 20.469 12.883 1 95.25 92 THR A N 1
ATOM 733 C CA . THR A 1 92 ? -5.395 21.234 14 1 95.25 92 THR A CA 1
ATOM 734 C C . THR A 1 92 ? -3.939 20.859 14.273 1 95.25 92 THR A C 1
ATOM 736 O O . THR A 1 92 ? -3.053 21.719 14.227 1 95.25 92 THR A O 1
ATOM 739 N N . TRP A 1 93 ? -3.629 19.625 14.562 1 96.5 93 TRP A N 1
ATOM 740 C CA . TRP A 1 93 ? -2.262 19.188 14.836 1 96.5 93 TRP A CA 1
ATOM 741 C C . TRP A 1 93 ? -1.774 18.219 13.758 1 96.5 93 TRP A C 1
ATOM 743 O O . TRP A 1 93 ? -0.583 17.922 13.688 1 96.5 93 TRP A O 1
ATOM 753 N N . TRP A 1 94 ? -2.654 17.688 12.93 1 97.81 94 TRP A N 1
ATOM 754 C CA . TRP A 1 94 ? -2.285 16.891 11.766 1 97.81 94 TRP A CA 1
ATOM 755 C C . TRP A 1 94 ? -2.377 17.719 10.492 1 97.81 94 TRP A C 1
ATOM 757 O O . TRP A 1 94 ? -2.863 18.859 10.516 1 97.81 94 TRP A O 1
ATOM 767 N N . ASN A 1 95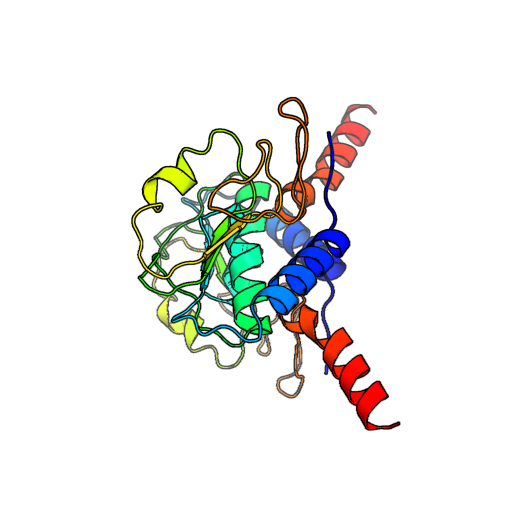 ? -1.827 17.203 9.391 1 98.25 95 ASN A N 1
ATOM 768 C CA . ASN A 1 95 ? -1.882 17.844 8.086 1 98.25 95 ASN A CA 1
ATOM 769 C C . ASN A 1 95 ? -2.789 17.078 7.121 1 98.25 95 ASN A C 1
ATOM 771 O O . ASN A 1 95 ? -2.949 15.867 7.25 1 98.25 95 ASN A O 1
ATOM 775 N N . SER A 1 96 ? -3.35 17.812 6.184 1 98.44 96 SER A N 1
ATOM 776 C CA . SER A 1 96 ? -4.191 17.172 5.172 1 98.44 96 SER A CA 1
ATOM 777 C C . SER A 1 96 ? -3.902 17.734 3.783 1 98.44 96 SER A C 1
ATOM 779 O O . SER A 1 96 ? -3.684 18.938 3.623 1 98.44 96 SER A O 1
ATOM 781 N N . TYR A 1 97 ? -3.865 16.844 2.861 1 98.31 97 TYR A N 1
ATOM 782 C CA . TYR A 1 97 ? -3.73 17.266 1.472 1 98.31 97 TYR A CA 1
ATOM 783 C C . TYR A 1 97 ? -5.043 17.844 0.946 1 98.31 97 TYR A C 1
ATOM 785 O O . TYR A 1 97 ? -5.043 18.812 0.198 1 98.31 97 TYR A O 1
ATOM 793 N N . ARG A 1 98 ? -6.156 17.266 1.354 1 97.19 98 ARG A N 1
ATOM 794 C CA . ARG A 1 98 ? -7.48 17.672 0.898 1 97.19 98 ARG A CA 1
ATOM 795 C C . ARG A 1 98 ? -8.469 17.734 2.059 1 97.19 98 ARG A C 1
ATOM 797 O O . ARG A 1 98 ? -8.484 16.828 2.904 1 97.19 98 ARG A O 1
ATOM 804 N N . TYR A 1 99 ? -9.258 18.828 2.08 1 95.75 99 TYR A N 1
ATOM 805 C CA . TYR A 1 99 ? -10.336 18.984 3.051 1 95.75 99 TYR A CA 1
ATOM 806 C C . TYR A 1 99 ? -11.695 18.844 2.379 1 95.75 99 TYR A C 1
ATOM 808 O O . TYR A 1 99 ? -11.93 19.422 1.315 1 95.75 99 TYR A O 1
ATOM 816 N N . ILE A 1 100 ? -12.586 18 2.99 1 95.06 100 ILE A N 1
ATOM 817 C CA . ILE A 1 100 ? -13.922 17.828 2.428 1 95.06 100 ILE A CA 1
ATOM 818 C C . ILE A 1 100 ? -14.961 17.922 3.539 1 95.06 100 ILE A C 1
ATOM 820 O O . ILE A 1 100 ? -14.633 17.797 4.719 1 95.06 100 ILE A O 1
ATOM 824 N N . GLU A 1 101 ? -16.172 18.125 3.133 1 92.19 101 GLU A N 1
ATOM 825 C CA . GLU A 1 101 ? -17.266 18.188 4.098 1 92.19 101 GLU A CA 1
ATOM 826 C C . GLU A 1 101 ? -17.578 16.812 4.672 1 92.19 101 GLU A C 1
ATOM 828 O O . GLU A 1 101 ? -17.406 15.797 3.992 1 92.19 101 GLU A O 1
ATOM 833 N N . ASP A 1 102 ? -18.172 16.781 5.832 1 90.5 102 ASP A N 1
ATOM 834 C CA . ASP A 1 102 ? -18.406 15.578 6.613 1 90.5 102 ASP A CA 1
ATOM 835 C C . ASP A 1 102 ? -19.344 14.625 5.875 1 90.5 102 ASP A C 1
ATOM 837 O O . ASP A 1 102 ? -19.219 13.406 5.977 1 90.5 102 ASP A O 1
ATOM 841 N N . ASN A 1 103 ? -20.234 15.086 4.992 1 90.69 103 ASN A N 1
ATOM 842 C CA . ASN A 1 103 ? -21.266 14.25 4.379 1 90.69 103 ASN A CA 1
ATOM 843 C C . ASN A 1 103 ? -20.797 13.648 3.059 1 90.69 103 ASN A C 1
ATOM 845 O O . ASN A 1 103 ? -21.5 12.859 2.441 1 90.69 103 ASN A O 1
ATOM 849 N N . GLU A 1 104 ? -19.609 13.922 2.707 1 92.25 104 GLU A N 1
ATOM 850 C CA . GLU A 1 104 ? -19.094 13.391 1.446 1 92.25 104 GLU A CA 1
ATOM 851 C C . GLU A 1 104 ? -18.484 12.008 1.635 1 92.25 104 GLU A C 1
ATOM 853 O O . GLU A 1 104 ? -17.828 11.742 2.645 1 92.25 104 GLU A O 1
ATOM 858 N N . TRP A 1 105 ? -18.812 11.148 0.698 1 92.12 105 TRP A N 1
ATOM 859 C CA . TRP A 1 105 ? -18.219 9.812 0.691 1 92.12 105 TRP A CA 1
ATOM 860 C C . TRP A 1 105 ? -17.047 9.742 -0.293 1 92.12 105 TRP A C 1
ATOM 862 O O . TRP A 1 105 ? -17.125 10.289 -1.396 1 92.12 105 TRP A O 1
ATOM 872 N N . ILE A 1 106 ? -15.969 9.125 0.166 1 94.94 106 ILE A N 1
ATOM 873 C CA . ILE A 1 106 ? -14.758 9.062 -0.642 1 94.94 106 ILE A CA 1
ATOM 874 C C . ILE A 1 106 ? -14.422 7.602 -0.958 1 94.94 106 ILE A C 1
ATOM 876 O O . ILE A 1 106 ? -14.523 6.734 -0.087 1 94.94 106 ILE A O 1
ATOM 880 N N . ILE A 1 107 ? -14.117 7.332 -2.213 1 96.25 107 ILE A N 1
ATOM 881 C CA . ILE A 1 107 ? -13.555 6.055 -2.631 1 96.25 107 ILE A CA 1
ATOM 882 C C . ILE A 1 107 ? -12.117 6.25 -3.094 1 96.25 107 ILE A C 1
ATOM 884 O O . ILE A 1 107 ? -11.852 7 -4.035 1 96.25 107 ILE A O 1
ATOM 888 N N . PHE A 1 108 ? -11.25 5.621 -2.41 1 97.62 108 PHE A N 1
ATOM 889 C CA . PHE A 1 108 ? -9.836 5.742 -2.756 1 97.62 108 PHE A CA 1
ATOM 890 C C . PHE A 1 108 ? -9.492 4.84 -3.936 1 97.62 108 PHE A C 1
ATOM 892 O O . PHE A 1 108 ? -10.195 3.869 -4.211 1 97.62 108 PHE A O 1
ATOM 899 N N . PRO A 1 109 ? -8.422 5.086 -4.621 1 97.12 109 PRO A N 1
ATOM 900 C CA . PRO A 1 109 ? -8.117 4.359 -5.855 1 97.12 109 PRO A CA 1
ATOM 901 C C . PRO A 1 109 ? -8 2.852 -5.637 1 97.12 109 PRO A C 1
ATOM 903 O O . PRO A 1 109 ? -8.406 2.066 -6.496 1 97.12 109 PRO A O 1
ATOM 906 N N . TRP A 1 110 ? -7.477 2.426 -4.512 1 97.25 110 TRP A N 1
ATOM 907 C CA . TRP A 1 110 ? -7.246 1.01 -4.242 1 97.25 110 TRP A CA 1
ATOM 908 C C . TRP A 1 110 ? -8.547 0.301 -3.893 1 97.25 110 TRP A C 1
ATOM 910 O O . TRP A 1 110 ? -8.578 -0.924 -3.752 1 97.25 110 TRP A O 1
ATOM 920 N N . GLU A 1 111 ? -9.602 1.064 -3.748 1 96 111 GLU A N 1
ATOM 921 C CA . GLU A 1 111 ? -10.898 0.493 -3.396 1 96 111 GLU A CA 1
ATOM 922 C C . GLU A 1 111 ? -11.75 0.252 -4.641 1 96 111 GLU A C 1
ATOM 924 O O . GLU A 1 111 ? -12.758 -0.456 -4.578 1 96 111 GLU A O 1
ATOM 929 N N . SER A 1 112 ? -11.453 0.979 -5.758 1 77.5 112 SER A N 1
ATOM 930 C CA . SER A 1 112 ? -12.305 1.074 -6.938 1 77.5 112 SER A CA 1
ATOM 931 C C . SER A 1 112 ? -12.031 -0.07 -7.91 1 77.5 112 SER A C 1
ATOM 933 O O . SER A 1 112 ? -12.68 -0.173 -8.953 1 77.5 112 SER A O 1
ATOM 935 N N . VAL A 1 113 ? -11.023 -0.993 -7.758 1 64.56 113 VAL A N 1
ATOM 936 C CA . VAL A 1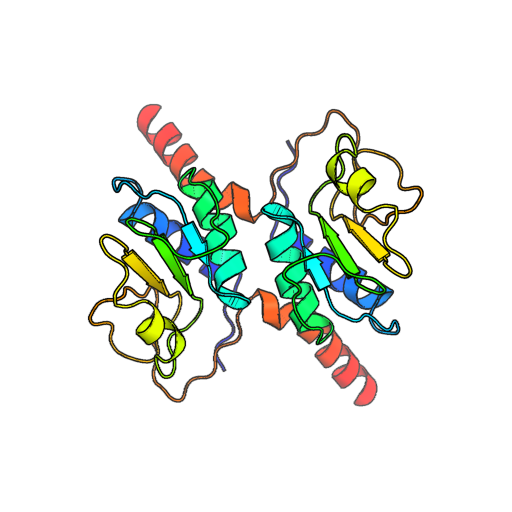 113 ? -10.578 -1.877 -8.828 1 64.56 113 VAL A CA 1
ATOM 937 C C . VAL A 1 113 ? -11.719 -2.791 -9.266 1 64.56 113 VAL A C 1
ATOM 939 O O . VAL A 1 113 ? -11.836 -3.129 -10.445 1 64.56 113 VAL A O 1
ATOM 942 N N . ASN A 1 114 ? -12.633 -3.229 -8.352 1 58.94 114 ASN A N 1
ATOM 943 C CA . ASN A 1 114 ? -13.641 -4.156 -8.859 1 58.94 114 ASN A CA 1
ATOM 944 C C . ASN A 1 114 ? -14.82 -3.414 -9.484 1 58.94 114 ASN A C 1
ATOM 946 O O . ASN A 1 114 ? -15.789 -4.035 -9.922 1 58.94 114 ASN A O 1
ATOM 950 N N . ALA A 1 115 ? -14.789 -2.23 -9.43 1 49.03 115 ALA A N 1
ATOM 951 C CA . ALA A 1 115 ? -16.031 -1.581 -9.859 1 49.03 115 ALA A CA 1
ATOM 952 C C . ALA A 1 115 ? -16.344 -1.905 -11.312 1 49.03 115 ALA A C 1
ATOM 954 O O . ALA A 1 115 ? -17.484 -1.809 -11.742 1 49.03 115 ALA A O 1
ATOM 955 N N . ALA A 1 116 ? -15.258 -1.94 -12.07 1 43.91 116 ALA A N 1
ATOM 956 C CA . ALA A 1 116 ? -15.68 -2.191 -13.445 1 43.91 116 ALA A CA 1
ATOM 957 C C . ALA A 1 116 ? -16.5 -3.477 -13.539 1 43.91 116 ALA A C 1
ATOM 959 O O . ALA A 1 116 ? -17.391 -3.588 -14.375 1 43.91 116 ALA A O 1
ATOM 960 N N . ASN A 1 117 ? -16.078 -4.449 -12.742 1 43.12 117 ASN A N 1
ATOM 961 C CA . ASN A 1 117 ? -16.797 -5.699 -12.914 1 43.12 117 ASN A CA 1
ATOM 962 C C . ASN A 1 117 ? -18.234 -5.582 -12.414 1 43.12 117 ASN A C 1
ATOM 964 O O . ASN A 1 117 ? -19.125 -6.273 -12.914 1 43.12 117 ASN A O 1
ATOM 968 N N . LYS A 1 118 ? -18.359 -4.934 -11.289 1 45.91 118 LYS A N 1
ATOM 969 C CA . LYS A 1 118 ? -19.75 -4.809 -10.852 1 45.91 118 LYS A CA 1
ATOM 970 C C . LYS A 1 118 ? -20.578 -4.035 -11.867 1 45.91 118 LYS A C 1
ATOM 972 O O . LYS A 1 118 ? -21.781 -4.301 -12.031 1 45.91 118 LYS A O 1
ATOM 977 N N . ASP A 1 119 ? -20 -3.037 -12.375 1 41.25 119 ASP A N 1
ATOM 978 C CA . ASP A 1 119 ? -20.797 -2.379 -13.406 1 41.25 119 ASP A CA 1
ATOM 979 C C . ASP A 1 119 ? -21.078 -3.32 -14.57 1 41.25 119 ASP A C 1
ATOM 981 O O . ASP A 1 119 ? -22.172 -3.299 -15.156 1 41.25 119 ASP A O 1
ATOM 985 N N . ARG A 1 120 ? -20.078 -4.105 -14.812 1 39.62 120 ARG A N 1
ATOM 986 C CA . ARG A 1 120 ? -20.328 -5.055 -15.891 1 39.62 120 ARG A CA 1
ATOM 987 C C . ARG A 1 120 ? -21.359 -6.102 -15.484 1 39.62 120 ARG A C 1
ATOM 989 O O . ARG A 1 120 ? -22.25 -6.445 -16.266 1 39.62 120 ARG A O 1
ATOM 996 N N . ASP A 1 121 ? -21.203 -6.551 -14.258 1 42.31 121 ASP A N 1
ATOM 997 C CA . ASP A 1 121 ? -22.219 -7.496 -13.797 1 42.31 121 ASP A CA 1
ATOM 998 C C . ASP A 1 121 ? -23.578 -6.816 -13.664 1 42.31 121 ASP A C 1
ATOM 1000 O O . ASP A 1 121 ? -24.609 -7.426 -13.953 1 42.31 121 ASP A O 1
ATOM 1004 N N . LEU A 1 122 ? -23.516 -5.625 -13.164 1 43.16 122 LEU A N 1
ATOM 1005 C CA . LEU A 1 122 ? -24.781 -4.902 -13.125 1 43.16 122 LEU A CA 1
ATOM 1006 C C . LEU A 1 122 ? -25.281 -4.629 -14.539 1 43.16 122 LEU A C 1
ATOM 1008 O O . LEU A 1 122 ? -26.5 -4.656 -14.781 1 43.16 122 LEU A O 1
ATOM 1012 N N . PHE A 1 123 ? -24.391 -4.371 -15.43 1 41.12 123 PHE A N 1
ATOM 1013 C CA . PHE A 1 123 ? -24.797 -4.215 -16.812 1 41.12 123 PHE A CA 1
ATOM 1014 C C . PHE A 1 123 ? -25.328 -5.531 -17.375 1 41.12 123 PHE A C 1
ATOM 1016 O O . PHE A 1 123 ? -26.328 -5.555 -18.109 1 41.12 123 PHE A O 1
ATOM 1023 N N . TYR A 1 124 ? -24.656 -6.656 -17 1 41.75 124 TYR A N 1
ATOM 1024 C CA . TYR A 1 124 ? -25.156 -7.918 -17.531 1 41.75 124 TYR A CA 1
ATOM 1025 C C . TYR A 1 124 ? -26.422 -8.352 -16.797 1 41.75 124 TYR A C 1
ATOM 1027 O O . TYR A 1 124 ? -27.281 -9.031 -17.375 1 41.75 124 TYR A O 1
ATOM 1035 N N . LYS A 1 125 ? -26.562 -8.086 -15.516 1 42.94 125 LYS A N 1
ATOM 1036 C CA . LYS A 1 125 ? -27.812 -8.461 -14.875 1 42.94 125 LYS A CA 1
ATOM 1037 C C . LYS A 1 125 ? -28.969 -7.59 -15.367 1 42.94 125 LYS A C 1
ATOM 1039 O O . LYS A 1 125 ? -30.141 -7.918 -15.148 1 42.94 125 LYS A O 1
ATOM 1044 N N . SER A 1 126 ? -28.578 -6.367 -15.688 1 35.72 126 SER A N 1
ATOM 1045 C CA . SER A 1 126 ? -29.656 -5.52 -16.156 1 35.72 126 SER A CA 1
ATOM 1046 C C . SER A 1 126 ? -30.109 -5.926 -17.562 1 35.72 126 SER A C 1
ATOM 1048 O O . SER A 1 126 ? -31.109 -5.402 -18.078 1 35.72 126 SER A O 1
ATOM 1050 N N . ARG A 1 127 ? -29.203 -6.812 -18.078 1 28.95 127 ARG A N 1
ATOM 1051 C CA . ARG A 1 127 ? -29.828 -7.297 -19.312 1 28.95 127 ARG A CA 1
ATOM 1052 C C . ARG A 1 127 ? -30.578 -8.602 -19.062 1 28.95 127 ARG A C 1
ATOM 1054 O O . ARG A 1 127 ? -30.172 -9.406 -18.219 1 28.95 127 ARG A O 1
ATOM 1061 N N . MET B 1 1 ? 14.609 -0.339 -19.016 1 70.75 1 MET B N 1
ATOM 1062 C CA . MET B 1 1 ? 13.789 0.06 -17.875 1 70.75 1 MET B CA 1
ATOM 1063 C C . MET B 1 1 ? 12.312 0.108 -18.25 1 70.75 1 MET B C 1
ATOM 1065 O O . MET B 1 1 ? 11.945 0.724 -19.25 1 70.75 1 MET B O 1
ATOM 1069 N N . ASN B 1 2 ? 11.602 -0.785 -17.562 1 88.06 2 ASN B N 1
ATOM 1070 C CA . ASN B 1 2 ? 10.164 -0.839 -17.797 1 88.06 2 ASN B CA 1
ATOM 1071 C C . ASN B 1 2 ? 9.391 -0.217 -16.641 1 88.06 2 ASN B C 1
ATOM 1073 O O . ASN B 1 2 ? 9.43 -0.721 -15.508 1 88.06 2 ASN B O 1
ATOM 1077 N N . LYS B 1 3 ? 8.836 0.965 -16.938 1 93.81 3 LYS B N 1
ATOM 1078 C CA . LYS B 1 3 ? 8.016 1.651 -15.93 1 93.81 3 LYS B CA 1
ATOM 1079 C C . LYS B 1 3 ? 6.566 1.179 -15.984 1 93.81 3 LYS B C 1
ATOM 1081 O O . LYS B 1 3 ? 5.906 1.311 -17.016 1 93.81 3 LYS B O 1
ATOM 1086 N N . LEU B 1 4 ? 6.117 0.644 -14.898 1 96.75 4 LEU B N 1
ATOM 1087 C CA . LEU B 1 4 ? 4.73 0.197 -14.82 1 96.75 4 LEU B CA 1
ATOM 1088 C C . LEU B 1 4 ? 3.818 1.336 -14.383 1 96.75 4 LEU B C 1
ATOM 1090 O O . LEU B 1 4 ? 4.219 2.189 -13.586 1 96.75 4 LEU B O 1
ATOM 1094 N N . SER B 1 5 ? 2.598 1.303 -14.891 1 96 5 SER B N 1
ATOM 1095 C CA . SER B 1 5 ? 1.637 2.363 -14.609 1 96 5 SER B CA 1
ATOM 1096 C C . SER B 1 5 ? 0.587 1.905 -13.602 1 96 5 SER B C 1
ATOM 1098 O O . SER B 1 5 ? 0.455 0.708 -13.336 1 96 5 SER B O 1
ATOM 1100 N N . TRP B 1 6 ? -0.144 2.828 -13.141 1 96.44 6 TRP B N 1
ATOM 1101 C CA . TRP B 1 6 ? -1.258 2.506 -12.25 1 96.44 6 TRP B CA 1
ATOM 1102 C C . TRP B 1 6 ? -2.365 1.78 -13.016 1 96.44 6 TRP B C 1
ATOM 1104 O O . TRP B 1 6 ? -3.141 1.027 -12.422 1 96.44 6 TRP B O 1
ATOM 1114 N N . ILE B 1 7 ? -2.469 2.016 -14.281 1 96 7 ILE B N 1
ATOM 1115 C CA . ILE B 1 7 ? -3.408 1.261 -15.109 1 96 7 ILE B CA 1
ATOM 1116 C C . ILE B 1 7 ? -3.031 -0.219 -15.094 1 96 7 ILE B C 1
ATOM 1118 O O . ILE B 1 7 ? -3.889 -1.083 -14.898 1 96 7 ILE B O 1
ATOM 1122 N N . GLU B 1 8 ? -1.804 -0.521 -15.273 1 97 8 GLU B N 1
ATOM 1123 C CA . GLU B 1 8 ? -1.323 -1.898 -15.219 1 97 8 GLU B CA 1
ATOM 1124 C C . GLU B 1 8 ? -1.501 -2.49 -13.82 1 97 8 GLU B C 1
ATOM 1126 O O . GLU B 1 8 ? -1.749 -3.688 -13.68 1 97 8 GLU B O 1
ATOM 1131 N N . PHE B 1 9 ? -1.362 -1.619 -12.844 1 97.56 9 PHE B N 1
ATOM 1132 C CA . PHE B 1 9 ? -1.645 -2.031 -11.477 1 97.56 9 PHE B CA 1
ATOM 1133 C C . PHE B 1 9 ? -3.078 -2.533 -11.344 1 97.56 9 PHE B C 1
ATOM 1135 O O . PHE B 1 9 ? -3.311 -3.645 -10.867 1 97.56 9 PHE B O 1
ATOM 1142 N N . ASP B 1 10 ? -3.984 -1.736 -11.844 1 97.69 10 ASP B N 1
ATOM 1143 C CA . ASP B 1 10 ? -5.395 -2.102 -11.75 1 97.69 10 ASP B CA 1
ATOM 1144 C C . ASP B 1 10 ? -5.684 -3.375 -12.539 1 97.69 10 ASP B C 1
ATOM 1146 O O . ASP B 1 10 ? -6.492 -4.207 -12.109 1 97.69 10 ASP B O 1
ATOM 1150 N N . GLU B 1 11 ? -5.043 -3.523 -13.641 1 97.62 11 GLU B N 1
ATOM 1151 C CA . GLU B 1 11 ? -5.203 -4.734 -14.438 1 97.62 11 GLU B CA 1
ATOM 1152 C C . GLU B 1 11 ? -4.703 -5.965 -13.68 1 97.62 11 GLU B C 1
ATOM 1154 O O . GLU B 1 11 ? -5.332 -7.023 -13.719 1 97.62 11 GLU B O 1
ATOM 1159 N N . CYS B 1 12 ? -3.611 -5.812 -13.039 1 98.06 12 CYS B N 1
ATOM 1160 C CA . CYS B 1 12 ? -3.057 -6.898 -12.242 1 98.06 12 CYS B CA 1
ATOM 1161 C C . CYS B 1 12 ? -4.008 -7.289 -11.109 1 98.06 12 CYS B C 1
ATOM 1163 O O . CYS B 1 12 ? -4.273 -8.477 -10.898 1 98.06 12 CYS B O 1
ATOM 1165 N N . ILE B 1 13 ? -4.539 -6.289 -10.43 1 98.38 13 ILE B N 1
ATOM 1166 C CA . ILE B 1 13 ? -5.469 -6.535 -9.336 1 98.38 13 ILE B CA 1
ATOM 1167 C C . ILE B 1 13 ? -6.688 -7.293 -9.859 1 98.38 13 ILE B C 1
ATOM 1169 O O . ILE B 1 13 ? -7.121 -8.273 -9.25 1 98.38 13 ILE B O 1
ATOM 1173 N N . ASN B 1 14 ? -7.172 -6.828 -10.961 1 97.69 14 ASN B N 1
ATOM 1174 C CA . ASN B 1 14 ? -8.352 -7.469 -11.547 1 97.69 14 ASN B CA 1
ATOM 1175 C C . ASN B 1 14 ? -8.062 -8.914 -11.938 1 97.69 14 ASN B C 1
ATOM 1177 O O . ASN B 1 14 ? -8.898 -9.797 -11.719 1 97.69 14 ASN B O 1
ATOM 1181 N N . SER B 1 15 ? -6.934 -9.164 -12.492 1 98.06 15 SER B N 1
ATOM 1182 C CA . SER B 1 15 ? -6.555 -10.516 -12.891 1 98.06 15 SER B CA 1
ATOM 1183 C C . SER B 1 15 ? -6.477 -11.445 -11.688 1 98.06 15 SER B C 1
ATOM 1185 O O . SER B 1 15 ? -7.059 -12.539 -11.695 1 98.06 15 SER B O 1
ATOM 1187 N N . ILE B 1 16 ? -5.836 -10.992 -10.656 1 98.31 16 ILE B N 1
ATOM 1188 C CA . ILE B 1 16 ? -5.691 -11.812 -9.453 1 98.31 16 ILE B CA 1
ATOM 1189 C C . ILE B 1 16 ? -7.055 -12.008 -8.797 1 98.31 16 ILE B C 1
ATOM 1191 O O . ILE B 1 16 ? -7.379 -13.102 -8.336 1 98.31 16 ILE B O 1
ATOM 1195 N N . HIS B 1 17 ? -7.809 -10.93 -8.789 1 98 17 HIS B N 1
ATOM 1196 C CA . HIS B 1 17 ? -9.164 -11.031 -8.258 1 98 17 HIS B CA 1
ATOM 1197 C C . HIS B 1 17 ? -9.945 -12.148 -8.945 1 98 17 HIS B C 1
ATOM 1199 O O . HIS B 1 17 ? -10.578 -12.969 -8.281 1 98 17 HIS B O 1
ATOM 1205 N N . ASN B 1 18 ? -9.898 -12.141 -10.227 1 97.38 18 ASN B N 1
ATOM 1206 C CA . ASN B 1 18 ? -10.656 -13.125 -10.992 1 97.38 18 ASN B CA 1
ATOM 1207 C C . ASN B 1 18 ? -10.172 -14.547 -10.727 1 97.38 18 ASN B C 1
ATOM 1209 O O . ASN B 1 18 ? -10.969 -15.484 -10.711 1 97.38 18 ASN B O 1
ATOM 1213 N N . GLN B 1 19 ? -8.93 -14.719 -10.484 1 97.94 19 GLN B N 1
ATOM 1214 C CA . GLN B 1 19 ? -8.352 -16.031 -10.211 1 97.94 19 GLN B CA 1
ATOM 1215 C C . GLN B 1 19 ? -8.711 -16.5 -8.812 1 97.94 19 GLN B C 1
ATOM 1217 O O . GLN B 1 19 ? -8.797 -17.703 -8.562 1 97.94 19 GLN B O 1
ATOM 1222 N N . CYS B 1 20 ? -8.977 -15.539 -7.934 1 98 20 CYS B N 1
ATOM 1223 C CA . CYS B 1 20 ? -9.031 -15.906 -6.523 1 98 20 CYS B CA 1
ATOM 1224 C C . CYS B 1 20 ? -10.43 -15.695 -5.957 1 98 20 CYS B C 1
ATOM 1226 O O . CYS B 1 20 ? -10.719 -16.125 -4.836 1 98 20 CYS B O 1
ATOM 1228 N N . LYS B 1 21 ? -11.344 -15.086 -6.688 1 96.38 21 LYS B N 1
ATOM 1229 C CA . LYS B 1 21 ? -12.625 -14.617 -6.168 1 96.38 21 LYS B CA 1
ATOM 1230 C C . LYS B 1 21 ? -13.469 -15.773 -5.652 1 96.38 21 LYS B C 1
ATOM 1232 O O . LYS B 1 21 ? -14.312 -15.594 -4.773 1 96.38 21 LYS B O 1
ATOM 1237 N N . ASN B 1 22 ? -13.258 -16.984 -6.125 1 97.31 22 ASN B N 1
ATOM 1238 C CA . ASN B 1 22 ? -14.07 -18.125 -5.715 1 97.31 22 ASN B CA 1
ATOM 1239 C C . ASN B 1 22 ? -13.328 -19.016 -4.719 1 97.31 22 ASN B C 1
ATOM 1241 O O . ASN B 1 22 ? -13.812 -20.078 -4.359 1 97.31 22 ASN B O 1
ATOM 1245 N N . LYS B 1 23 ? -12.141 -18.594 -4.316 1 97.44 23 LYS B N 1
ATOM 1246 C CA . LYS B 1 23 ? -11.344 -19.328 -3.338 1 97.44 23 LYS B CA 1
ATOM 1247 C C . LYS B 1 23 ? -11.523 -18.75 -1.936 1 97.44 23 LYS B C 1
ATOM 1249 O O . LYS B 1 23 ? -11.938 -17.609 -1.779 1 97.44 23 LYS B O 1
ATOM 1254 N N . LYS B 1 24 ? -11.297 -19.609 -0.991 1 97 24 LYS B N 1
ATOM 1255 C CA . LYS B 1 24 ? -11.422 -19.188 0.401 1 97 24 LYS B CA 1
ATOM 1256 C C . LYS B 1 24 ? -10.055 -18.984 1.038 1 97 24 LYS B C 1
ATOM 1258 O O . LYS B 1 24 ? -9.242 -19.906 1.102 1 97 24 LYS B O 1
ATOM 1263 N N . PHE B 1 25 ? -9.789 -17.797 1.448 1 98.56 25 PHE B N 1
ATOM 1264 C CA . PHE B 1 25 ? -8.562 -17.453 2.156 1 98.56 25 PHE B CA 1
ATOM 1265 C C . PHE B 1 25 ? -8.875 -16.844 3.518 1 98.56 25 PHE B C 1
ATOM 1267 O O . PHE B 1 25 ? -9.883 -16.156 3.68 1 98.56 25 PHE B O 1
ATOM 1274 N N . GLU B 1 26 ? -8.008 -17.031 4.445 1 98.44 26 GLU B N 1
ATOM 1275 C CA . GLU B 1 26 ? -8.125 -16.438 5.77 1 98.44 26 GLU B CA 1
ATOM 1276 C C . GLU B 1 26 ? -7.797 -14.945 5.734 1 98.44 26 GLU B C 1
ATOM 1278 O O . GLU B 1 26 ? -8.125 -14.211 6.664 1 98.44 26 GLU B O 1
ATOM 1283 N N . GLY B 1 27 ? -7.133 -14.516 4.703 1 98.69 27 GLY B N 1
ATOM 1284 C CA . GLY B 1 27 ? -6.719 -13.133 4.539 1 98.69 27 GLY B CA 1
ATOM 1285 C C . GLY B 1 27 ? -5.676 -12.945 3.457 1 98.69 27 GLY B C 1
ATOM 1286 O O . GLY B 1 27 ? -5.285 -13.906 2.789 1 98.69 27 GLY B O 1
ATOM 1287 N N . VAL B 1 28 ? -5.32 -11.734 3.238 1 98.75 28 VAL B N 1
ATOM 1288 C CA . VAL B 1 28 ? -4.293 -11.383 2.264 1 98.75 28 VAL B CA 1
ATOM 1289 C C . VAL B 1 28 ? -3.098 -10.758 2.977 1 98.75 28 VAL B C 1
ATOM 1291 O O . VAL B 1 28 ? -3.268 -9.898 3.846 1 98.75 28 VAL B O 1
ATOM 1294 N N . TYR B 1 29 ? -1.919 -11.234 2.646 1 98.75 29 TYR B N 1
ATOM 1295 C CA . TYR B 1 29 ? -0.667 -10.664 3.135 1 98.75 29 TYR B CA 1
ATOM 1296 C C . TYR B 1 29 ? 0.181 -10.141 1.982 1 98.75 29 TYR B C 1
ATOM 1298 O O . TYR B 1 29 ? 0.274 -10.781 0.932 1 98.75 29 TYR B O 1
ATOM 1306 N N . GLY B 1 30 ? 0.757 -9 2.162 1 98.56 30 GLY B N 1
ATOM 1307 C CA . GLY B 1 30 ? 1.711 -8.445 1.213 1 98.56 30 GLY B CA 1
ATOM 1308 C C . GLY B 1 30 ? 3.078 -8.195 1.82 1 98.56 30 GLY B C 1
ATOM 1309 O O . GLY B 1 30 ? 3.189 -7.578 2.879 1 98.56 30 GLY B O 1
ATOM 1310 N N . PHE B 1 31 ? 4.07 -8.609 1.177 1 98.19 31 PHE B N 1
ATOM 1311 C CA . PHE B 1 31 ? 5.434 -8.367 1.645 1 98.19 31 PHE B CA 1
ATOM 1312 C C . PHE B 1 31 ? 5.801 -6.895 1.505 1 98.19 31 PHE B C 1
ATOM 1314 O O . PHE B 1 31 ? 5.637 -6.309 0.434 1 98.19 31 PHE B O 1
ATOM 1321 N N . PRO B 1 32 ? 6.23 -6.238 2.518 1 97.19 32 PRO B N 1
ATOM 1322 C CA . PRO B 1 32 ? 6.738 -4.871 2.369 1 97.19 32 PRO B CA 1
ATOM 1323 C C . PRO B 1 32 ? 8.031 -4.809 1.561 1 97.19 32 PRO B C 1
ATOM 1325 O O . PRO B 1 32 ? 8.844 -5.734 1.617 1 97.19 32 PRO B O 1
ATOM 1328 N N . ARG B 1 33 ? 8.172 -3.766 0.83 1 95.56 33 ARG B N 1
ATOM 1329 C CA . ARG B 1 33 ? 7.297 -2.604 0.73 1 95.56 33 ARG B CA 1
ATOM 1330 C C . ARG B 1 33 ? 6.297 -2.77 -0.409 1 95.56 33 ARG B C 1
ATOM 1332 O O . ARG B 1 33 ? 5.094 -2.561 -0.223 1 95.56 33 ARG B O 1
ATOM 1339 N N . GLY B 1 34 ? 6.781 -3.436 -1.442 1 92.56 34 GLY B N 1
ATOM 1340 C CA . GLY B 1 34 ? 6.062 -3.381 -2.707 1 92.56 34 GLY B CA 1
ATOM 1341 C C . GLY B 1 34 ? 4.789 -4.199 -2.707 1 92.56 34 GLY B C 1
ATOM 1342 O O . GLY B 1 34 ? 3.82 -3.852 -3.387 1 92.56 34 GLY B O 1
ATOM 1343 N N . GLY B 1 35 ? 4.793 -5.27 -1.942 1 98.19 35 GLY B N 1
ATOM 1344 C CA . GLY B 1 35 ? 3.619 -6.129 -1.912 1 98.19 35 GLY B CA 1
ATOM 1345 C C . GLY B 1 35 ? 2.434 -5.5 -1.208 1 98.19 35 GLY B C 1
ATOM 1346 O O . GLY B 1 35 ? 1.303 -5.973 -1.337 1 98.19 35 GLY B O 1
ATOM 1347 N N . LEU B 1 36 ? 2.709 -4.473 -0.489 1 98.62 36 LEU B N 1
ATOM 1348 C CA . LEU B 1 36 ? 1.676 -3.896 0.364 1 98.62 36 LEU B CA 1
ATOM 1349 C C . LEU B 1 36 ? 0.603 -3.207 -0.473 1 98.62 36 LEU B C 1
ATOM 1351 O O . LEU B 1 36 ? -0.589 -3.324 -0.181 1 98.62 36 LEU B O 1
ATOM 1355 N N . CYS B 1 37 ? 0.966 -2.473 -1.495 1 98.38 37 CYS B N 1
ATOM 1356 C CA . CYS B 1 37 ? -0.024 -1.795 -2.324 1 98.38 37 CYS B CA 1
ATOM 1357 C C . CYS B 1 37 ? -0.969 -2.799 -2.977 1 98.38 37 CYS B C 1
ATOM 1359 O O . CYS B 1 37 ? -2.184 -2.596 -2.986 1 98.38 37 CYS B O 1
ATOM 1361 N N . LEU B 1 38 ? -0.399 -3.844 -3.479 1 98.62 38 LEU B N 1
ATOM 1362 C CA . LEU B 1 38 ? -1.208 -4.895 -4.086 1 98.62 38 LEU B CA 1
ATOM 1363 C C . LEU B 1 38 ? -2.119 -5.547 -3.051 1 98.62 38 LEU B C 1
ATOM 1365 O O . LEU B 1 38 ? -3.303 -5.77 -3.312 1 98.62 38 LEU B O 1
ATOM 1369 N N . ALA B 1 39 ? -1.581 -5.875 -1.907 1 98.75 39 ALA B N 1
ATOM 1370 C CA . ALA B 1 39 ? -2.342 -6.559 -0.863 1 98.75 39 ALA B CA 1
ATOM 1371 C C . ALA B 1 39 ? -3.512 -5.699 -0.389 1 98.75 39 ALA B C 1
ATOM 1373 O O . ALA B 1 39 ? -4.602 -6.215 -0.132 1 98.75 39 ALA B O 1
ATOM 1374 N N . VAL B 1 40 ? -3.279 -4.41 -0.236 1 98.5 40 VAL B N 1
ATOM 1375 C CA . VAL B 1 40 ? -4.34 -3.498 0.18 1 98.5 40 VAL B CA 1
ATOM 1376 C C . VAL B 1 40 ? -5.473 -3.523 -0.844 1 98.5 40 VAL B C 1
ATOM 1378 O O . VAL B 1 40 ? -6.641 -3.695 -0.483 1 98.5 40 VAL B O 1
ATOM 1381 N N . ALA B 1 41 ? -5.145 -3.369 -2.1 1 98.38 41 ALA B N 1
ATOM 1382 C CA . ALA B 1 41 ? -6.16 -3.359 -3.15 1 98.38 41 ALA B CA 1
ATOM 1383 C C . ALA B 1 41 ? -6.902 -4.691 -3.205 1 98.38 41 ALA B C 1
ATOM 1385 O O . ALA B 1 41 ? -8.133 -4.719 -3.328 1 98.38 41 ALA B O 1
ATOM 1386 N N . LEU B 1 42 ? -6.16 -5.758 -3.088 1 98.44 42 LEU B N 1
ATOM 1387 C CA . LEU B 1 42 ? -6.773 -7.078 -3.16 1 98.44 42 LEU B CA 1
ATOM 1388 C C . LEU B 1 42 ? -7.645 -7.34 -1.937 1 98.44 42 LEU B C 1
ATOM 1390 O O . LEU B 1 42 ? -8.672 -8.016 -2.033 1 98.44 42 LEU B O 1
ATOM 1394 N N . SER B 1 43 ? -7.148 -6.898 -0.782 1 98.44 43 SER B N 1
ATOM 1395 C CA . SER B 1 43 ? -7.961 -7.016 0.425 1 98.44 43 SER B CA 1
ATOM 1396 C C . SER B 1 43 ? -9.336 -6.383 0.231 1 98.44 43 SER B C 1
ATOM 1398 O O . SER B 1 43 ? -10.352 -6.957 0.632 1 98.44 43 SER B O 1
ATOM 1400 N N . HIS B 1 44 ? -9.391 -5.277 -0.373 1 97.69 44 HIS B N 1
ATOM 1401 C CA . HIS B 1 44 ? -10.648 -4.598 -0.654 1 97.69 44 HIS B CA 1
ATOM 1402 C C . HIS B 1 44 ? -11.445 -5.328 -1.729 1 97.69 44 HIS B C 1
ATOM 1404 O O . HIS B 1 44 ? -12.641 -5.566 -1.566 1 97.69 44 HIS B O 1
ATOM 1410 N N . SER B 1 45 ? -10.773 -5.676 -2.787 1 97.06 45 SER B N 1
ATOM 1411 C CA . SER B 1 45 ? -11.438 -6.27 -3.943 1 97.06 45 SER B CA 1
ATOM 1412 C C . SER B 1 45 ? -12.055 -7.621 -3.594 1 97.06 45 SER B C 1
ATOM 1414 O O . SER B 1 45 ? -13.156 -7.941 -4.043 1 97.06 45 SER B O 1
ATOM 1416 N N . LEU B 1 46 ? -11.367 -8.375 -2.754 1 97.69 46 LEU B N 1
ATOM 1417 C CA . LEU B 1 46 ? -11.797 -9.734 -2.426 1 97.69 46 LEU B CA 1
ATOM 1418 C C . LEU B 1 46 ? -12.562 -9.758 -1.106 1 97.69 46 LEU B C 1
ATOM 1420 O O . LEU B 1 46 ? -13.055 -10.805 -0.692 1 97.69 46 LEU B O 1
ATOM 1424 N N . GLU B 1 47 ? -12.594 -8.57 -0.483 1 96.69 47 GLU B N 1
ATOM 1425 C CA . GLU B 1 47 ? -13.242 -8.461 0.818 1 96.69 47 GLU B CA 1
ATOM 1426 C C . GLU B 1 47 ? -12.633 -9.43 1.823 1 96.69 47 GLU B C 1
ATOM 1428 O O . GLU B 1 47 ? -13.352 -10.18 2.492 1 96.69 47 GLU B O 1
ATOM 1433 N N . LEU B 1 48 ? -11.32 -9.422 1.912 1 98.06 48 LEU B N 1
ATOM 1434 C CA . LEU B 1 48 ? -10.539 -10.234 2.842 1 98.06 48 LEU B CA 1
ATOM 1435 C C . LEU B 1 48 ? -9.781 -9.352 3.826 1 98.06 48 LEU B C 1
ATOM 1437 O O . LEU B 1 48 ? -9.344 -8.25 3.477 1 98.06 48 LEU B O 1
ATOM 1441 N N . PRO B 1 49 ? -9.578 -9.867 5.043 1 98.31 49 PRO B N 1
ATOM 1442 C CA . PRO B 1 49 ? -8.734 -9.102 5.969 1 98.31 49 PRO B CA 1
ATOM 1443 C C . PRO B 1 49 ? -7.289 -8.984 5.492 1 98.31 49 PRO B C 1
ATOM 1445 O O . PRO B 1 49 ? -6.758 -9.922 4.883 1 98.31 49 PRO B O 1
ATOM 1448 N N . LEU B 1 50 ? -6.73 -7.809 5.746 1 98.69 50 LEU B N 1
ATOM 1449 C CA . LEU B 1 50 ? -5.297 -7.621 5.531 1 98.69 50 LEU B CA 1
ATOM 1450 C C . LEU B 1 50 ? -4.496 -8.188 6.699 1 98.69 50 LEU B C 1
ATOM 1452 O O . LEU B 1 50 ? -4.703 -7.793 7.848 1 98.69 50 LEU B O 1
ATOM 1456 N N . LEU B 1 51 ? -3.549 -9.023 6.414 1 98.44 51 LEU B N 1
ATOM 1457 C CA . LEU B 1 51 ? -2.809 -9.727 7.457 1 98.44 51 LEU B CA 1
ATOM 1458 C C . LEU B 1 51 ? -1.481 -9.039 7.746 1 98.44 51 LEU B C 1
ATOM 1460 O O . LEU B 1 51 ? -0.838 -8.516 6.832 1 98.44 51 LEU B O 1
ATOM 1464 N N . GLU B 1 52 ? -1.051 -9.125 8.992 1 96.75 52 GLU B N 1
ATOM 1465 C CA . GLU B 1 52 ? 0.233 -8.562 9.406 1 96.75 52 GLU B CA 1
ATOM 1466 C C . GLU B 1 52 ? 1.375 -9.531 9.133 1 96.75 52 GLU B C 1
ATOM 1468 O O . GLU B 1 52 ? 2.535 -9.125 9.031 1 96.75 52 GLU B O 1
ATOM 1473 N N . GLU B 1 53 ? 1.045 -10.812 9.094 1 96.88 53 GLU B N 1
ATOM 1474 C CA . GLU B 1 53 ? 1.98 -11.891 8.797 1 96.88 53 GLU B CA 1
ATOM 1475 C C . GLU B 1 53 ? 1.324 -12.969 7.934 1 96.88 53 GLU B C 1
ATOM 1477 O O . GLU B 1 53 ? 0.106 -13.156 7.984 1 96.88 53 GLU B O 1
ATOM 1482 N N . PRO B 1 54 ? 2.18 -13.617 7.145 1 96.5 54 PRO B N 1
ATOM 1483 C CA . PRO B 1 54 ? 1.585 -14.734 6.402 1 96.5 54 PRO B CA 1
ATOM 1484 C C . PRO B 1 54 ? 1.042 -15.828 7.312 1 96.5 54 PRO B C 1
ATOM 1486 O O . PRO B 1 54 ? 1.613 -16.094 8.375 1 96.5 54 PRO B O 1
ATOM 1489 N N . LYS B 1 55 ? -0.063 -16.438 6.926 1 96.25 55 LYS B N 1
ATOM 1490 C CA . LYS B 1 55 ? -0.643 -17.547 7.691 1 96.25 55 LYS B CA 1
ATOM 1491 C C . LYS B 1 55 ? -1.161 -18.641 6.77 1 96.25 55 LYS B C 1
ATOM 1493 O O . LYS B 1 55 ? -1.231 -18.453 5.551 1 96.25 55 LYS B O 1
ATOM 1498 N N . ASN B 1 56 ? -1.457 -19.812 7.383 1 97.81 56 ASN B N 1
ATOM 1499 C CA . ASN B 1 56 ? -2.064 -20.875 6.609 1 97.81 56 ASN B CA 1
ATOM 1500 C C . ASN B 1 56 ? -3.33 -20.422 5.898 1 97.81 56 ASN B C 1
ATOM 1502 O O . ASN B 1 56 ? -4.086 -19.609 6.434 1 97.81 56 ASN B O 1
ATOM 1506 N N . ASN B 1 57 ? -3.52 -20.906 4.695 1 98.38 57 ASN B N 1
ATOM 1507 C CA . ASN B 1 57 ? -4.715 -20.641 3.902 1 98.38 57 ASN B CA 1
ATOM 1508 C C . ASN B 1 57 ? -4.879 -19.156 3.625 1 98.38 57 ASN B C 1
ATOM 1510 O O . ASN B 1 57 ? -5.984 -18.609 3.732 1 98.38 57 ASN B O 1
ATOM 1514 N N . SER B 1 58 ? -3.793 -18.484 3.371 1 98.75 58 SER B N 1
ATOM 1515 C CA . SER B 1 58 ? -3.848 -17.062 3.061 1 98.75 58 SER B CA 1
ATOM 1516 C C . SER B 1 58 ? -3.371 -16.797 1.639 1 98.75 58 SER B C 1
ATOM 1518 O O . SER B 1 58 ? -2.771 -17.656 1.001 1 98.75 58 SER B O 1
ATOM 1520 N N . LEU B 1 59 ? -3.762 -15.719 1.099 1 98.81 59 LEU B N 1
ATOM 1521 C CA . LEU B 1 59 ? -3.238 -15.172 -0.148 1 98.81 59 LEU B CA 1
ATOM 1522 C C . LEU B 1 59 ? -2.02 -14.297 0.113 1 98.81 59 LEU B C 1
ATOM 1524 O O . LEU B 1 59 ? -2.105 -13.305 0.843 1 98.81 59 LEU B O 1
ATOM 1528 N N . ILE B 1 60 ? -0.891 -14.688 -0.432 1 98.88 60 ILE B N 1
ATOM 1529 C CA . ILE B 1 60 ? 0.369 -14 -0.171 1 98.88 60 ILE B CA 1
ATOM 1530 C C . ILE B 1 60 ? 0.837 -13.289 -1.435 1 98.88 60 ILE B C 1
ATOM 1532 O O . ILE B 1 60 ? 0.91 -13.891 -2.508 1 98.88 60 ILE B O 1
ATOM 1536 N N . ILE B 1 61 ? 1.184 -12 -1.277 1 98.88 61 ILE B N 1
ATOM 1537 C CA . ILE B 1 61 ? 1.413 -11.133 -2.43 1 98.88 61 ILE B CA 1
ATOM 1538 C C . ILE B 1 61 ? 2.797 -10.492 -2.328 1 98.88 61 ILE B C 1
ATOM 1540 O O . ILE B 1 61 ? 3.207 -10.055 -1.252 1 98.88 61 ILE B O 1
ATOM 1544 N N . ASP B 1 62 ? 3.525 -10.477 -3.396 1 98.56 62 ASP B N 1
ATOM 1545 C CA . ASP B 1 62 ? 4.738 -9.688 -3.572 1 98.56 62 ASP B CA 1
ATOM 1546 C C . ASP B 1 62 ? 4.727 -8.953 -4.91 1 98.56 62 ASP B C 1
ATOM 1548 O O . ASP B 1 62 ? 3.914 -9.258 -5.785 1 98.56 62 ASP B O 1
ATOM 1552 N N . ASP B 1 63 ? 5.551 -7.93 -5.035 1 98.31 63 ASP B N 1
ATOM 1553 C CA . ASP B 1 63 ? 5.543 -7.176 -6.289 1 98.31 63 ASP B CA 1
ATOM 1554 C C . ASP B 1 63 ? 6.434 -7.844 -7.336 1 98.31 63 ASP B C 1
ATOM 1556 O O . ASP B 1 63 ? 6.109 -7.844 -8.523 1 98.31 63 ASP B O 1
ATOM 1560 N N . ILE B 1 64 ? 7.566 -8.453 -6.863 1 98 64 ILE B N 1
ATOM 1561 C CA . ILE B 1 64 ? 8.484 -8.969 -7.875 1 98 64 ILE B CA 1
ATOM 1562 C C . ILE B 1 64 ? 9.203 -10.203 -7.336 1 98 64 ILE B C 1
ATOM 1564 O O . ILE B 1 64 ? 9.57 -10.25 -6.156 1 98 64 ILE B O 1
ATOM 1568 N N . TYR B 1 65 ? 9.352 -11.227 -8.195 1 97.75 65 TYR B N 1
ATOM 1569 C CA . TYR B 1 65 ? 10.25 -12.359 -7.996 1 97.75 65 TYR B CA 1
ATOM 1570 C C . TYR B 1 65 ? 11.555 -12.148 -8.742 1 97.75 65 TYR B C 1
ATOM 1572 O O . TYR B 1 65 ? 11.602 -12.258 -9.977 1 97.75 65 TYR B O 1
ATOM 1580 N N . ASP B 1 66 ? 12.594 -11.867 -8.078 1 95.69 66 ASP B N 1
ATOM 1581 C CA . ASP B 1 66 ? 13.914 -11.719 -8.68 1 95.69 66 ASP B CA 1
ATOM 1582 C C . ASP B 1 66 ? 14.773 -12.953 -8.43 1 95.69 66 ASP B C 1
ATOM 1584 O O . ASP B 1 66 ? 14.812 -13.859 -9.266 1 95.69 66 ASP B O 1
ATOM 1588 N N . THR B 1 67 ? 15.242 -13.109 -7.227 1 93.81 67 THR B N 1
ATOM 1589 C CA . THR B 1 67 ? 16.078 -14.258 -6.895 1 93.81 67 THR B CA 1
ATOM 1590 C C . THR B 1 67 ? 15.242 -15.352 -6.23 1 93.81 67 THR B C 1
ATOM 1592 O O . THR B 1 67 ? 15.688 -16.5 -6.121 1 93.81 67 THR B O 1
ATOM 1595 N N . GLY B 1 68 ? 14.156 -14.914 -5.711 1 94.75 68 GLY B N 1
ATOM 1596 C CA . GLY B 1 68 ? 13.273 -15.867 -5.051 1 94.75 68 GLY B CA 1
ATOM 1597 C C . GLY B 1 68 ? 13.516 -15.969 -3.557 1 94.75 68 GLY B C 1
ATOM 1598 O O . GLY B 1 68 ? 12.82 -16.703 -2.859 1 94.75 68 GLY B O 1
ATOM 1599 N N . TYR B 1 69 ? 14.406 -15.25 -3.055 1 94.94 69 TYR B N 1
ATOM 1600 C CA . TYR B 1 69 ? 14.781 -15.312 -1.646 1 94.94 69 TYR B CA 1
ATOM 1601 C C . TYR B 1 69 ? 13.57 -15.078 -0.748 1 94.94 69 TYR B C 1
ATOM 1603 O O . TYR B 1 69 ? 13.352 -15.828 0.209 1 94.94 69 TYR B O 1
ATOM 1611 N N . THR B 1 70 ? 12.758 -14.102 -1.002 1 95.62 70 THR B N 1
ATOM 1612 C CA . THR B 1 70 ? 11.594 -13.75 -0.204 1 95.62 70 THR B CA 1
ATOM 1613 C C . THR B 1 70 ? 10.57 -14.883 -0.204 1 95.62 70 THR B C 1
ATOM 1615 O O . THR B 1 70 ? 10.125 -15.328 0.857 1 95.62 70 THR B O 1
ATOM 1618 N N . LEU B 1 71 ? 10.289 -15.477 -1.317 1 96.62 71 LEU B N 1
ATOM 1619 C CA . LEU B 1 71 ? 9.219 -16.453 -1.447 1 96.62 71 LEU B CA 1
ATOM 1620 C C . LEU B 1 71 ? 9.648 -17.797 -0.864 1 96.62 71 LEU B C 1
ATOM 1622 O O . LEU B 1 71 ? 8.812 -18.562 -0.365 1 96.62 71 LEU B O 1
ATOM 1626 N N . GLU B 1 72 ? 10.922 -18.109 -0.933 1 95.81 72 GLU B N 1
ATOM 1627 C CA . GLU B 1 72 ? 11.422 -19.375 -0.402 1 95.81 72 GLU B CA 1
ATOM 1628 C C . GLU B 1 72 ? 11.125 -19.5 1.09 1 95.81 72 GLU B C 1
ATOM 1630 O O . GLU B 1 72 ? 10.883 -20.609 1.588 1 95.81 72 GLU B O 1
ATOM 1635 N N . LYS B 1 73 ? 11.023 -18.391 1.729 1 95.44 73 LYS B N 1
ATOM 1636 C CA . LYS B 1 73 ? 10.82 -18.359 3.174 1 95.44 73 LYS B CA 1
ATOM 1637 C C . LYS B 1 73 ? 9.391 -18.75 3.533 1 95.44 73 LYS B C 1
ATOM 1639 O O . LYS B 1 73 ? 9.102 -19.078 4.688 1 95.44 73 LYS B O 1
ATOM 1644 N N . ILE B 1 74 ? 8.547 -18.766 2.566 1 96.12 74 ILE B N 1
ATOM 1645 C CA . ILE B 1 74 ? 7.145 -18.969 2.91 1 96.12 74 ILE B CA 1
ATOM 1646 C C . ILE B 1 74 ? 6.605 -20.188 2.168 1 96.12 74 ILE B C 1
ATOM 1648 O O . ILE B 1 74 ? 5.41 -20.469 2.219 1 96.12 74 ILE B O 1
ATOM 1652 N N . LYS B 1 75 ? 7.434 -20.922 1.538 1 93.69 75 LYS B N 1
ATOM 1653 C CA . LYS B 1 75 ? 7.047 -22.078 0.734 1 93.69 75 LYS B CA 1
ATOM 1654 C C . LYS B 1 75 ? 6.375 -23.141 1.594 1 93.69 75 LYS B C 1
ATOM 1656 O O . LYS B 1 75 ? 5.543 -23.922 1.103 1 93.69 75 LYS B O 1
ATOM 1661 N N . HIS B 1 76 ? 6.59 -23.078 2.842 1 93.56 76 HIS B N 1
ATOM 1662 C CA . HIS B 1 76 ? 6.129 -24.125 3.758 1 93.56 76 HIS B CA 1
ATOM 1663 C C . HIS B 1 76 ? 4.738 -23.797 4.297 1 93.56 76 HIS B C 1
ATOM 1665 O O . HIS B 1 76 ? 4.121 -24.625 4.969 1 93.56 76 HIS B O 1
ATOM 1671 N N . ILE B 1 77 ? 4.23 -22.625 4.02 1 95.31 77 ILE B N 1
ATOM 1672 C CA . ILE B 1 77 ? 2.938 -22.219 4.562 1 95.31 77 ILE B CA 1
ATOM 1673 C C . ILE B 1 77 ? 1.823 -23 3.859 1 95.31 77 ILE B C 1
ATOM 1675 O O . ILE B 1 77 ? 1.596 -22.812 2.662 1 95.31 77 ILE B O 1
ATOM 1679 N N . LYS B 1 78 ? 1.099 -23.734 4.578 1 95.44 78 LYS B N 1
ATOM 1680 C CA . LYS B 1 78 ? 0.127 -24.672 4.02 1 95.44 78 LYS B CA 1
ATOM 1681 C C . LYS B 1 78 ? -1.133 -23.938 3.557 1 95.44 78 LYS B C 1
ATOM 1683 O O . LYS B 1 78 ? -1.608 -23.016 4.23 1 95.44 78 LYS B O 1
ATOM 1688 N N . GLY B 1 79 ? -1.654 -24.406 2.447 1 96.62 79 GLY B N 1
ATOM 1689 C CA . GLY B 1 79 ? -2.949 -23.938 1.975 1 96.62 79 GLY B CA 1
ATOM 1690 C C . GLY B 1 79 ? -2.912 -22.531 1.421 1 96.62 79 GLY B C 1
ATOM 1691 O O . GLY B 1 79 ? -3.957 -21.938 1.139 1 96.62 79 GLY B O 1
ATOM 1692 N N . SER B 1 80 ? -1.738 -21.969 1.301 1 97.56 80 SER B N 1
ATOM 1693 C CA . SER B 1 80 ? -1.614 -20.594 0.837 1 97.56 80 SER B CA 1
ATOM 1694 C C . SER B 1 80 ? -1.343 -20.531 -0.663 1 97.56 80 SER B C 1
ATOM 1696 O O . SER B 1 80 ? -0.845 -21.5 -1.245 1 97.56 80 SER B O 1
ATOM 1698 N N . GLU B 1 81 ? -1.72 -19.5 -1.229 1 98.19 81 GLU B N 1
ATOM 1699 C CA . GLU B 1 81 ? -1.417 -19.203 -2.625 1 98.19 81 GLU B CA 1
ATOM 1700 C C . GLU B 1 81 ? -0.606 -17.906 -2.754 1 98.19 81 GLU B C 1
ATOM 1702 O O . GLU B 1 81 ? -0.91 -16.906 -2.1 1 98.19 81 GLU B O 1
ATOM 1707 N N . THR B 1 82 ? 0.429 -17.984 -3.549 1 98.62 82 THR B N 1
ATOM 1708 C CA . THR B 1 82 ? 1.346 -16.859 -3.684 1 98.62 82 THR B CA 1
ATOM 1709 C C . THR B 1 82 ? 1.266 -16.266 -5.086 1 98.62 82 THR B C 1
ATOM 1711 O O . THR B 1 82 ? 1.348 -17 -6.078 1 98.62 82 THR B O 1
ATOM 1714 N N . HIS B 1 83 ? 1.053 -14.961 -5.16 1 98.75 83 HIS B N 1
ATOM 1715 C CA . HIS B 1 83 ? 1.039 -14.227 -6.418 1 98.75 83 HIS B CA 1
ATOM 1716 C C . HIS B 1 83 ? 2.072 -13.102 -6.406 1 98.75 83 HIS B C 1
ATOM 1718 O O . HIS B 1 83 ? 2.236 -12.414 -5.398 1 98.75 83 HIS B O 1
ATOM 1724 N N . VAL B 1 84 ? 2.766 -12.906 -7.5 1 98.75 84 VAL B N 1
ATOM 1725 C CA . VAL B 1 84 ? 3.617 -11.742 -7.719 1 98.75 84 VAL B CA 1
ATOM 1726 C C . VAL B 1 84 ? 3.154 -10.992 -8.961 1 98.75 84 VAL B C 1
ATOM 1728 O O . VAL B 1 84 ? 2.59 -11.586 -9.883 1 98.75 84 VAL B O 1
ATOM 1731 N N . TRP B 1 85 ? 3.379 -9.711 -8.953 1 98.81 85 TRP B N 1
ATOM 1732 C CA . TRP B 1 85 ? 3.043 -8.938 -10.148 1 98.81 85 TRP B CA 1
ATOM 1733 C C . TRP B 1 85 ? 3.973 -9.289 -11.305 1 98.81 85 TRP B C 1
ATOM 1735 O O . TRP B 1 85 ? 3.516 -9.672 -12.383 1 98.81 85 TRP B O 1
ATOM 1745 N N . VAL B 1 86 ? 5.293 -9.234 -11.031 1 98.5 86 VAL B N 1
ATOM 1746 C CA . VAL B 1 86 ? 6.301 -9.492 -12.055 1 98.5 86 VAL B CA 1
ATOM 1747 C C . VAL B 1 86 ? 7.254 -10.586 -11.578 1 98.5 86 VAL B C 1
ATOM 1749 O O . VAL B 1 86 ? 7.73 -10.547 -10.445 1 98.5 86 VAL B O 1
ATOM 1752 N N . SER B 1 87 ? 7.5 -11.539 -12.453 1 98.31 87 SER B N 1
ATOM 1753 C CA . SER B 1 87 ? 8.477 -12.578 -12.148 1 98.31 87 SER B CA 1
ATOM 1754 C C . SER B 1 87 ? 9.609 -12.586 -13.156 1 98.31 87 SER B C 1
ATOM 1756 O O . SER B 1 87 ? 9.375 -12.516 -14.367 1 98.31 87 SER B O 1
ATOM 1758 N N . LYS B 1 88 ? 10.805 -12.703 -12.711 1 97.19 88 LYS B N 1
ATOM 1759 C CA . LYS B 1 88 ? 11.961 -12.797 -13.602 1 97.19 88 LYS B CA 1
ATOM 1760 C C . LYS B 1 88 ? 12.344 -14.25 -13.859 1 97.19 88 LYS B C 1
ATOM 1762 O O . LYS B 1 88 ? 13.336 -14.523 -14.539 1 97.19 88 LYS B O 1
ATOM 1767 N N . LYS B 1 89 ? 11.633 -15.133 -13.242 1 96.19 89 LYS B N 1
ATOM 1768 C CA . LYS B 1 89 ? 11.734 -16.578 -13.469 1 96.19 89 LYS B CA 1
ATOM 1769 C C . LYS B 1 89 ? 10.367 -17.172 -13.758 1 96.19 89 LYS B C 1
ATOM 1771 O O . LYS B 1 89 ? 9.344 -16.672 -13.273 1 96.19 89 LYS B O 1
ATOM 1776 N N . LYS B 1 90 ? 10.422 -18.234 -14.484 1 95.44 90 LYS B N 1
ATOM 1777 C CA . LYS B 1 90 ? 9.164 -18.938 -14.734 1 95.44 90 LYS B CA 1
ATOM 1778 C C . LYS B 1 90 ? 8.57 -19.484 -13.438 1 95.44 90 LYS B C 1
ATOM 1780 O O . LYS B 1 90 ? 9.25 -20.188 -12.68 1 95.44 90 LYS B O 1
ATOM 1785 N N . PRO B 1 91 ? 7.293 -19.172 -13.258 1 96.31 91 PRO B N 1
ATOM 1786 C CA . PRO B 1 91 ? 6.688 -19.625 -12 1 96.31 91 PRO B CA 1
ATOM 1787 C C . PRO B 1 91 ? 6.605 -21.156 -11.898 1 96.31 91 PRO B C 1
ATOM 1789 O O . PRO B 1 91 ? 6.352 -21.828 -12.906 1 96.31 91 PRO B O 1
ATOM 1792 N N . THR B 1 92 ? 6.832 -21.703 -10.734 1 95.25 92 THR B N 1
ATOM 1793 C CA . THR B 1 92 ? 6.676 -23.125 -10.469 1 95.25 92 THR B CA 1
ATOM 1794 C C . THR B 1 92 ? 5.578 -23.375 -9.445 1 95.25 92 THR B C 1
ATOM 1796 O O . THR B 1 92 ? 4.586 -24.047 -9.734 1 95.25 92 THR B O 1
ATOM 1799 N N . TRP B 1 93 ? 5.684 -22.844 -8.25 1 96.5 93 TRP B N 1
ATOM 1800 C CA . TRP B 1 93 ? 4.676 -23.047 -7.215 1 96.5 93 TRP B CA 1
ATOM 1801 C C . TRP B 1 93 ? 3.979 -21.719 -6.883 1 96.5 93 TRP B C 1
ATOM 1803 O O . TRP B 1 93 ? 2.953 -21.719 -6.199 1 96.5 93 TRP B O 1
ATOM 1813 N N . TRP B 1 94 ? 4.52 -20.594 -7.301 1 97.81 94 TRP B N 1
ATOM 1814 C CA . TRP B 1 94 ? 3.857 -19.297 -7.191 1 97.81 94 TRP B CA 1
ATOM 1815 C C . TRP B 1 94 ? 3.236 -18.891 -8.523 1 97.81 94 TRP B C 1
ATOM 1817 O O . TRP B 1 94 ? 3.447 -19.547 -9.539 1 97.81 94 TRP B O 1
ATOM 1827 N N . ASN B 1 95 ? 2.402 -17.844 -8.5 1 98.25 95 ASN B N 1
ATOM 1828 C CA . ASN B 1 95 ? 1.771 -17.297 -9.695 1 98.25 95 ASN B CA 1
ATOM 1829 C C . ASN B 1 95 ? 2.322 -15.914 -10.031 1 98.25 95 ASN B C 1
ATOM 1831 O O . ASN B 1 95 ? 2.76 -15.188 -9.141 1 98.25 95 ASN B O 1
ATOM 1835 N N . SER B 1 96 ? 2.268 -15.586 -11.289 1 98.38 96 SER B N 1
ATOM 1836 C CA . SER B 1 96 ? 2.711 -14.266 -11.719 1 98.38 96 SER B CA 1
ATOM 1837 C C . SER B 1 96 ? 1.757 -13.672 -12.75 1 98.38 96 SER B C 1
ATOM 1839 O O . SER B 1 96 ? 1.254 -14.383 -13.625 1 98.38 96 SER B O 1
ATOM 1841 N N . TYR B 1 97 ? 1.521 -12.422 -12.586 1 98.31 97 TYR B N 1
ATOM 1842 C CA . TYR B 1 97 ? 0.731 -11.711 -13.586 1 98.31 97 TYR B CA 1
ATOM 1843 C C . TYR B 1 97 ? 1.554 -11.438 -14.836 1 98.31 97 TYR B C 1
ATOM 1845 O O . TYR B 1 97 ? 1.043 -11.531 -15.961 1 98.31 97 TYR B O 1
ATOM 1853 N N . ARG B 1 98 ? 2.828 -11.141 -14.672 1 97.19 98 ARG B N 1
ATOM 1854 C CA . ARG B 1 98 ? 3.723 -10.812 -15.773 1 97.19 98 ARG B CA 1
ATOM 1855 C C . ARG B 1 98 ? 5.078 -11.492 -15.602 1 97.19 98 ARG B C 1
ATOM 1857 O O . ARG B 1 98 ? 5.637 -11.516 -14.508 1 97.19 98 ARG B O 1
ATOM 1864 N N . TYR B 1 99 ? 5.562 -12.07 -16.734 1 95.81 99 TYR B N 1
ATOM 1865 C CA . TYR B 1 99 ? 6.895 -12.664 -16.781 1 95.81 99 TYR B CA 1
ATOM 1866 C C . TYR B 1 99 ? 7.84 -11.82 -17.625 1 95.81 99 TYR B C 1
ATOM 1868 O O . TYR B 1 99 ? 7.48 -11.383 -18.719 1 95.81 99 TYR B O 1
ATOM 1876 N N . ILE B 1 100 ? 9.039 -11.523 -17.047 1 95.06 100 ILE B N 1
ATOM 1877 C CA . ILE B 1 100 ? 10.008 -10.734 -17.797 1 95.06 100 ILE B CA 1
ATOM 1878 C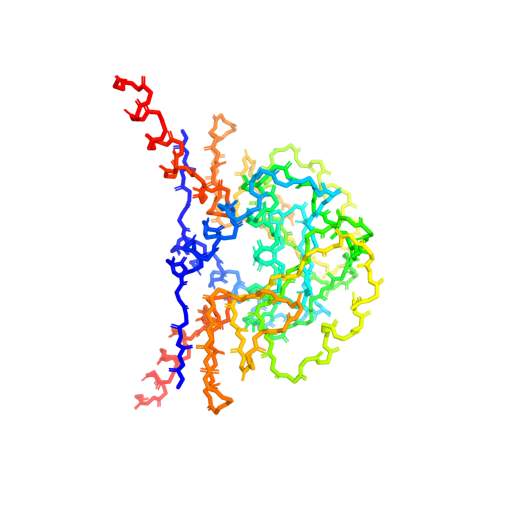 C . ILE B 1 100 ? 11.383 -11.398 -17.719 1 95.06 100 ILE B C 1
ATOM 1880 O O . ILE B 1 100 ? 11.625 -12.242 -16.844 1 95.06 100 ILE B O 1
ATOM 1884 N N . GLU B 1 101 ? 12.242 -10.992 -18.578 1 91.94 101 GLU B N 1
ATOM 1885 C CA . GLU B 1 101 ? 13.602 -11.516 -18.578 1 91.94 101 GLU B CA 1
ATOM 1886 C C . GLU B 1 101 ? 14.406 -10.969 -17.391 1 91.94 101 GLU B C 1
ATOM 1888 O O . GLU B 1 101 ? 14.172 -9.852 -16.938 1 91.94 101 GLU B O 1
ATOM 1893 N N . ASP B 1 102 ? 15.414 -11.68 -17 1 90.19 102 ASP B N 1
ATOM 1894 C CA . ASP B 1 102 ? 16.203 -11.414 -15.805 1 90.19 102 ASP B CA 1
ATOM 1895 C C . ASP B 1 102 ? 16.906 -10.07 -15.898 1 90.19 102 ASP B C 1
ATOM 1897 O O . ASP B 1 102 ? 17.078 -9.375 -14.891 1 90.19 102 ASP B O 1
ATOM 1901 N N . ASN B 1 103 ? 17.234 -9.539 -17.078 1 90.44 103 ASN B N 1
ATOM 1902 C CA . ASN B 1 103 ? 18.047 -8.344 -17.219 1 90.44 103 ASN B CA 1
ATOM 1903 C C . ASN B 1 103 ? 17.203 -7.082 -17.281 1 90.44 103 ASN B C 1
ATOM 1905 O O . ASN B 1 103 ? 17.734 -5.969 -17.344 1 90.44 103 ASN B O 1
ATOM 1909 N N . GLU B 1 104 ? 15.945 -7.238 -17.172 1 92 104 GLU B N 1
ATOM 1910 C CA . GLU B 1 104 ? 15.07 -6.07 -17.234 1 92 104 GLU B CA 1
ATOM 1911 C C . GLU B 1 104 ? 14.891 -5.438 -15.859 1 92 104 GLU B C 1
ATOM 1913 O O . GLU B 1 104 ? 14.781 -6.145 -14.852 1 92 104 GLU B O 1
ATOM 1918 N N . TRP B 1 105 ? 14.969 -4.113 -15.852 1 91.94 105 TRP B N 1
ATOM 1919 C CA . TRP B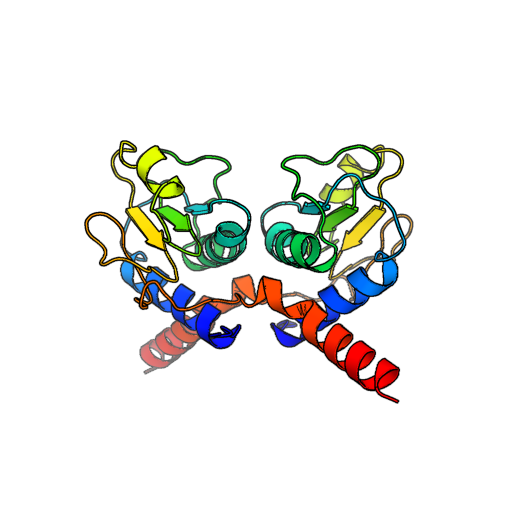 1 105 ? 14.703 -3.369 -14.625 1 91.94 105 TRP B CA 1
ATOM 1920 C C . TRP B 1 105 ? 13.281 -2.828 -14.609 1 91.94 105 TRP B C 1
ATOM 1922 O O . TRP B 1 105 ? 12.781 -2.35 -15.633 1 91.94 105 TRP B O 1
ATOM 1932 N N . ILE B 1 106 ? 12.641 -3.004 -13.461 1 94.88 106 ILE B N 1
ATOM 1933 C CA . ILE B 1 106 ? 11.242 -2.607 -13.336 1 94.88 106 ILE B CA 1
ATOM 1934 C C . ILE B 1 106 ? 11.109 -1.493 -12.305 1 94.88 106 ILE B C 1
ATOM 1936 O O . ILE B 1 106 ? 11.734 -1.547 -11.242 1 94.88 106 ILE B O 1
ATOM 1940 N N . ILE B 1 107 ? 10.367 -0.457 -12.656 1 96.19 107 ILE B N 1
ATOM 1941 C CA . ILE B 1 107 ? 9.953 0.571 -11.703 1 96.19 107 ILE B CA 1
ATOM 1942 C C . ILE B 1 107 ? 8.445 0.49 -11.484 1 96.19 107 ILE B C 1
ATOM 1944 O O . ILE B 1 107 ? 7.664 0.637 -12.43 1 96.19 107 ILE B O 1
ATOM 1948 N N . PHE B 1 108 ? 8.094 0.229 -10.297 1 97.56 108 PHE B N 1
ATOM 1949 C CA . PHE B 1 108 ? 6.676 0.123 -9.969 1 97.56 108 PHE B CA 1
ATOM 1950 C C . PHE B 1 108 ? 6.055 1.504 -9.797 1 97.56 108 PHE B C 1
ATOM 1952 O O . PHE B 1 108 ? 6.762 2.479 -9.523 1 97.56 108 PHE B O 1
ATOM 1959 N N . PRO B 1 109 ? 4.766 1.632 -9.891 1 97.06 109 PRO B N 1
ATOM 1960 C CA . PRO B 1 109 ? 4.121 2.947 -9.883 1 97.06 109 PRO B CA 1
ATOM 1961 C C . PRO B 1 109 ? 4.418 3.746 -8.617 1 97.06 109 PRO B C 1
ATOM 1963 O O . PRO B 1 109 ? 4.574 4.969 -8.68 1 97.06 109 PRO B O 1
ATOM 1966 N N . TRP B 1 110 ? 4.52 3.09 -7.48 1 97.25 110 TRP B N 1
ATOM 1967 C CA . TRP B 1 110 ? 4.715 3.77 -6.203 1 97.25 110 TRP B CA 1
ATOM 1968 C C . TRP B 1 110 ? 6.16 4.23 -6.047 1 97.25 110 TRP B C 1
ATOM 1970 O O . TRP B 1 110 ? 6.496 4.93 -5.09 1 97.25 110 TRP B O 1
ATOM 1980 N N . GLU B 1 111 ? 6.996 3.844 -6.977 1 95.94 111 GLU B N 1
ATOM 1981 C CA . GLU B 1 111 ? 8.406 4.219 -6.922 1 95.94 111 GLU B CA 1
ATOM 1982 C C . GLU B 1 111 ? 8.688 5.453 -7.773 1 95.94 111 GLU B C 1
ATOM 1984 O O . GLU B 1 111 ? 9.742 6.07 -7.656 1 95.94 111 GLU B O 1
ATOM 1989 N N . SER B 1 112 ? 7.801 5.734 -8.773 1 77.12 112 SER B N 1
ATOM 1990 C CA . SER B 1 112 ? 8.031 6.707 -9.836 1 77.12 112 SER B CA 1
ATOM 1991 C C . SER B 1 112 ? 7.629 8.109 -9.391 1 77.12 112 SER B C 1
ATOM 1993 O O . SER B 1 112 ? 7.766 9.07 -10.156 1 77.12 112 SER B O 1
ATOM 1995 N N . VAL B 1 113 ? 6.977 8.414 -8.211 1 64.06 113 VAL B N 1
ATOM 1996 C CA . VAL B 1 113 ? 6.316 9.688 -7.941 1 64.06 113 VAL B CA 1
ATOM 1997 C C . VAL B 1 113 ? 7.34 10.812 -7.98 1 64.06 113 VAL B C 1
ATOM 1999 O O . VAL B 1 113 ? 7.027 11.93 -8.406 1 64.06 113 VAL B O 1
ATOM 2002 N N . ASN B 1 114 ? 8.641 10.633 -7.59 1 58.91 114 ASN B N 1
ATOM 2003 C CA . ASN B 1 114 ? 9.516 11.797 -7.609 1 58.91 114 ASN B CA 1
ATOM 2004 C C . ASN B 1 114 ? 10.172 11.984 -8.977 1 58.91 114 ASN B C 1
ATOM 2006 O O . ASN B 1 114 ? 10.969 12.898 -9.164 1 58.91 114 ASN B O 1
ATOM 2010 N N . ALA B 1 115 ? 9.938 11.156 -9.789 1 48.81 115 ALA B N 1
ATOM 2011 C CA . ALA B 1 115 ? 10.727 11.289 -11.008 1 48.81 115 ALA B CA 1
ATOM 2012 C C . ALA B 1 115 ? 10.43 12.609 -11.719 1 48.81 115 ALA B C 1
ATOM 2014 O O . ALA B 1 115 ? 11.289 13.148 -12.422 1 48.81 115 ALA B O 1
ATOM 2015 N N . ALA B 1 116 ? 9.18 12.953 -11.656 1 44.06 116 ALA B N 1
ATOM 2016 C CA . ALA B 1 116 ? 8.992 14.195 -12.406 1 44.06 116 ALA B CA 1
ATOM 2017 C C . ALA B 1 116 ? 9.867 15.312 -11.828 1 44.06 116 ALA B C 1
ATOM 2019 O O . ALA B 1 116 ? 10.328 16.188 -12.57 1 44.06 116 ALA B O 1
ATOM 2020 N N . ASN B 1 117 ? 9.984 15.266 -10.5 1 43.53 117 ASN B N 1
ATOM 2021 C CA . ASN B 1 117 ? 10.758 16.375 -9.977 1 43.53 117 ASN B CA 1
ATOM 2022 C C . ASN B 1 117 ? 12.227 16.281 -10.375 1 43.53 117 ASN B C 1
ATOM 2024 O O . ASN B 1 117 ? 12.914 17.297 -10.5 1 43.53 117 ASN B O 1
ATOM 2028 N N . LYS B 1 118 ? 12.727 15.07 -10.305 1 45.97 118 LYS B N 1
ATOM 2029 C CA . LYS B 1 118 ? 14.117 14.984 -10.734 1 45.97 118 LYS B CA 1
ATOM 2030 C C . LYS B 1 118 ? 14.273 15.422 -12.188 1 45.97 118 LYS B C 1
ATOM 2032 O O . LYS B 1 118 ? 15.297 16 -12.57 1 45.97 118 LYS B O 1
ATOM 2037 N N . ASP B 1 119 ? 13.375 15.016 -12.953 1 41.81 119 ASP B N 1
ATOM 2038 C CA . ASP B 1 119 ? 13.516 15.508 -14.312 1 41.81 119 ASP B CA 1
ATOM 2039 C C . ASP B 1 119 ? 13.414 17.031 -14.367 1 41.81 119 ASP B C 1
ATOM 2041 O O . ASP B 1 119 ? 14.133 17.688 -15.125 1 41.81 119 ASP B O 1
ATOM 2045 N N . ARG B 1 120 ? 12.555 17.469 -13.508 1 40.06 120 ARG B N 1
ATOM 2046 C CA . ARG B 1 120 ? 12.453 18.922 -13.5 1 40.06 120 ARG B CA 1
ATOM 2047 C C . ARG B 1 120 ? 13.719 19.562 -12.922 1 40.06 120 ARG B C 1
ATOM 2049 O O . ARG B 1 120 ? 14.219 20.547 -13.453 1 40.06 120 ARG B O 1
ATOM 2056 N N . ASP B 1 121 ? 14.195 18.938 -11.867 1 42.97 121 ASP B N 1
ATOM 2057 C CA . ASP B 1 121 ? 15.445 19.453 -11.328 1 42.97 121 ASP B CA 1
ATOM 2058 C C . ASP B 1 121 ? 16.594 19.25 -12.32 1 42.97 121 ASP B C 1
ATOM 2060 O O . ASP B 1 121 ? 17.469 20.094 -12.445 1 42.97 121 ASP B O 1
ATOM 2064 N N . LEU B 1 122 ? 16.547 18.094 -12.898 1 44.59 122 LEU B N 1
ATOM 2065 C CA . LEU B 1 122 ? 17.562 17.891 -13.938 1 44.59 122 LEU B CA 1
ATOM 2066 C C . LEU B 1 122 ? 17.344 18.859 -15.094 1 44.59 122 LEU B C 1
ATOM 2068 O O . LEU B 1 122 ? 18.312 19.344 -15.688 1 44.59 122 LEU B O 1
ATOM 2072 N N . PHE B 1 123 ? 16.109 19.109 -15.383 1 42.31 123 PHE B N 1
ATOM 2073 C CA . PHE B 1 123 ? 15.828 20.109 -16.406 1 42.31 123 PHE B CA 1
ATOM 2074 C C . PHE B 1 123 ? 16.266 21.5 -15.953 1 42.31 123 PHE B C 1
ATOM 2076 O O . PHE B 1 123 ? 16.828 22.266 -16.734 1 42.31 123 PHE B O 1
ATOM 2083 N N . TYR B 1 124 ? 16.078 21.797 -14.672 1 41.16 124 TYR B N 1
ATOM 2084 C CA . TYR B 1 124 ? 16.484 23.125 -14.219 1 41.16 124 TYR B CA 1
ATOM 2085 C C . TYR B 1 124 ? 18 23.203 -14.023 1 41.16 124 TYR B C 1
ATOM 2087 O O . TYR B 1 124 ? 18.594 24.266 -14.211 1 41.16 124 TYR B O 1
ATOM 2095 N N . LYS B 1 125 ? 18.656 22.156 -13.594 1 45.06 125 LYS B N 1
ATOM 2096 C CA . LYS B 1 125 ? 20.109 22.234 -13.5 1 45.06 125 LYS B CA 1
ATOM 2097 C C . LYS B 1 125 ? 20.75 22.328 -14.883 1 45.06 125 LYS B C 1
ATOM 2099 O O . LYS B 1 125 ? 21.922 22.719 -15.008 1 45.06 125 LYS B O 1
ATOM 2104 N N . SER B 1 126 ? 20.031 21.688 -15.82 1 38.09 126 SER B N 1
ATOM 2105 C CA . SER B 1 126 ? 20.641 21.766 -17.141 1 38.09 126 SER B CA 1
ATOM 2106 C C . SER B 1 126 ? 20.5 23.156 -17.734 1 38.09 126 SER B C 1
ATOM 2108 O O . SER B 1 126 ? 21.125 23.469 -18.766 1 38.09 126 SER B O 1
ATOM 2110 N N . ARG B 1 127 ? 19.641 23.938 -17 1 32.56 127 ARG B N 1
ATOM 2111 C CA . ARG B 1 127 ? 19.734 25.297 -17.531 1 32.56 127 ARG B CA 1
ATOM 2112 C C . ARG B 1 127 ? 20.688 26.156 -16.703 1 32.56 127 ARG B C 1
ATOM 2114 O O . ARG B 1 127 ? 20.859 25.922 -15.5 1 32.56 127 ARG B O 1
#

InterPro domains:
  IPR000836 Phosphoribosyltransferase domain [cd06223] (21-86)
  IPR029057 Phosphoribosyltransferase-like [G3DSA:3.40.50.2020] (48-119)
  IPR029057 Phosphoribosyltransferase-like [SSF53271] (5-115)